Protein AF-A0A7X2SYY2-F1 (afdb_monomer)

Mean predicted aligned error: 5.53 Å

Nearest PDB structures (foldseek):
  4h4w-assembly1_A-2  TM=7.089E-01  e=8.940E-03  Acidovorax sp. KKS102
  4h4x-assembly1_A  TM=6.907E-01  e=6.910E-03  Acidovorax sp. KKS102
  4h4r-assembly1_A  TM=6.630E-01  e=8.940E-03  Acidovorax sp. KKS102
  4h4p-assembly1_A  TM=6.886E-01  e=1.936E-02  Acidovorax sp. KKS102
  4h4z-assembly1_A  TM=6.128E-01  e=1.815E-02  Acidovorax sp. KKS102

Secondary structure (DSSP, 8-state):
-PPTT-EEEEE-SSSSSS-TTTT----TT-B-SS-GGG---TTPPTTHHHHHHHTSHHHHT-GGGB-TTS-B--BHHHHHHHHHHHHHHHHHH-SSEEEEE-S-EEEEETTEEEETT--EEE-S-------PPPP---GGGGGGTT-TT--S-TTSTTTTTTS-TT--EEEE--SHHHHHHHHHHHHTT--S-EEEE-SSS-PPPPPPPSPPP----

Radius of gyration: 20.55 Å; Cα contacts (8 Å, |Δi|>4): 272; chains: 1; bounding box: 47×50×52 Å

Solvent-accessible surface area (backbone atoms only — not comparable to full-atom values): 13378 Å² total; per-residue (Å²): 134,76,53,72,85,44,74,47,74,46,68,42,61,57,96,60,59,65,20,75,79,82,20,56,51,86,56,77,63,38,46,45,89,57,46,31,51,76,43,75,63,96,90,57,66,87,27,50,51,32,55,55,41,66,74,32,72,67,41,76,75,34,71,82,23,56,42,98,85,73,48,38,32,49,38,25,39,55,57,14,52,51,52,32,48,53,52,54,50,41,48,73,72,44,60,31,49,58,45,78,42,70,34,45,76,74,46,76,56,98,55,30,39,30,31,72,89,66,49,75,46,78,47,99,72,85,84,87,85,73,73,79,76,79,70,73,67,54,78,90,51,51,90,46,74,84,42,88,88,59,72,64,47,76,80,44,88,68,51,64,71,78,63,55,45,68,45,75,42,80,38,89,40,37,47,68,71,40,52,42,53,51,40,46,40,49,74,67,61,44,73,32,56,76,47,67,46,47,96,78,79,52,69,69,77,79,75,88,82,79,83,84,77,84,80,78,131

Structure (mmCIF, N/CA/C/O backbone):
data_AF-A0A7X2SYY2-F1
#
_entry.id   AF-A0A7X2SYY2-F1
#
loop_
_atom_site.group_PDB
_atom_site.id
_atom_site.type_symbol
_atom_site.label_atom_id
_atom_site.label_alt_id
_atom_site.label_comp_id
_atom_site.label_asym_id
_atom_site.label_entity_id
_atom_site.label_seq_id
_atom_site.pdbx_PDB_ins_code
_atom_site.Cartn_x
_atom_site.Cartn_y
_atom_site.Cartn_z
_atom_site.occupancy
_atom_site.B_iso_or_equiv
_atom_site.auth_seq_id
_atom_site.auth_comp_id
_atom_site.auth_asym_id
_atom_site.auth_atom_id
_atom_site.pdbx_PDB_model_num
ATOM 1 N N . ALA A 1 1 ? -15.107 13.376 20.276 1.00 56.91 1 ALA A N 1
ATOM 2 C CA . ALA A 1 1 ? -14.584 12.166 20.946 1.00 56.91 1 ALA A CA 1
ATOM 3 C C . ALA A 1 1 ? -15.726 11.172 21.141 1.00 56.91 1 ALA A C 1
ATOM 5 O O . ALA A 1 1 ? -16.838 11.613 21.412 1.00 56.91 1 ALA A O 1
ATOM 6 N N . GLY A 1 2 ? -15.487 9.870 20.949 1.00 68.19 2 GLY A N 1
ATOM 7 C CA . GLY A 1 2 ? -16.486 8.837 21.256 1.00 68.19 2 GLY A CA 1
ATOM 8 C C . GLY A 1 2 ? -16.707 8.706 22.767 1.00 68.19 2 GLY A C 1
ATOM 9 O O . GLY A 1 2 ? -15.839 9.086 23.548 1.00 68.19 2 GLY A O 1
ATOM 10 N N . GLN A 1 3 ? -17.875 8.210 23.171 1.00 82.31 3 GLN A N 1
ATOM 11 C CA . GLN A 1 3 ? -18.253 8.065 24.580 1.00 82.31 3 GLN A CA 1
ATOM 12 C C . GLN A 1 3 ? -17.880 6.677 25.117 1.00 82.31 3 GLN A C 1
ATOM 14 O O . GLN A 1 3 ? -17.816 5.704 24.358 1.00 82.31 3 GLN A O 1
ATOM 19 N N . ALA A 1 4 ? -17.667 6.583 26.432 1.00 82.31 4 ALA A N 1
ATOM 20 C CA . ALA A 1 4 ? -17.527 5.307 27.125 1.00 82.31 4 ALA A CA 1
ATOM 21 C C . ALA A 1 4 ? -18.705 4.366 26.803 1.00 82.31 4 ALA A C 1
ATOM 23 O O . ALA A 1 4 ? -19.855 4.796 26.726 1.00 82.31 4 ALA A O 1
ATOM 24 N N . GLY A 1 5 ? -18.406 3.081 26.601 1.00 88.88 5 GLY A N 1
ATOM 25 C CA . GLY A 1 5 ? -19.391 2.060 26.220 1.00 88.88 5 GLY A CA 1
ATOM 26 C C . GLY A 1 5 ? -19.508 1.808 24.712 1.00 88.88 5 GLY A C 1
ATOM 27 O O . GLY A 1 5 ? -20.063 0.784 24.320 1.00 88.88 5 GLY A O 1
ATOM 28 N N . LEU A 1 6 ? -18.930 2.661 23.855 1.00 95.06 6 LEU A N 1
ATOM 29 C CA . LEU A 1 6 ? -18.804 2.363 22.426 1.00 95.06 6 LEU A CA 1
ATOM 30 C C . LEU A 1 6 ? -17.698 1.325 22.185 1.00 95.06 6 LEU A C 1
ATOM 32 O O . LEU A 1 6 ? -16.561 1.486 22.637 1.00 95.06 6 LEU A O 1
ATOM 36 N N . HIS A 1 7 ? -18.027 0.266 21.447 1.00 95.56 7 HIS A N 1
ATOM 37 C CA . HIS A 1 7 ? -17.091 -0.777 21.033 1.00 95.56 7 HIS A CA 1
ATOM 38 C C . HIS A 1 7 ? -16.958 -0.759 19.509 1.00 95.56 7 HIS A C 1
ATOM 40 O O . HIS A 1 7 ? -17.953 -0.873 18.797 1.00 95.56 7 HIS A O 1
ATOM 46 N N .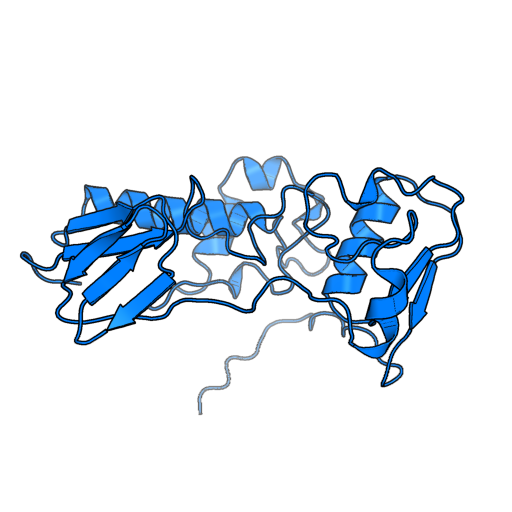 VAL A 1 8 ? -15.731 -0.658 19.003 1.00 96.56 8 VAL A N 1
ATOM 47 C CA . VAL A 1 8 ? -15.444 -0.697 17.565 1.00 96.56 8 VAL A CA 1
ATOM 48 C C . VAL A 1 8 ? -14.524 -1.876 17.281 1.00 96.56 8 VAL A C 1
ATOM 50 O O . VAL A 1 8 ? -13.451 -2.011 17.872 1.00 96.56 8 VAL A O 1
ATOM 53 N N . THR A 1 9 ? -14.949 -2.736 16.360 1.00 97.00 9 THR A N 1
ATOM 54 C CA . THR A 1 9 ? -14.141 -3.851 15.857 1.00 97.00 9 THR A CA 1
ATOM 55 C C . THR A 1 9 ? -13.817 -3.596 14.397 1.00 97.00 9 THR A C 1
ATOM 57 O O . THR A 1 9 ? -14.718 -3.536 13.564 1.00 97.00 9 THR A O 1
ATOM 60 N N . VAL A 1 10 ? -12.533 -3.451 14.086 1.00 97.44 10 VAL A N 1
ATOM 61 C CA . VAL A 1 10 ? -12.039 -3.398 12.711 1.00 97.44 10 VAL A CA 1
ATOM 62 C C . VAL A 1 10 ? -11.732 -4.824 12.273 1.00 97.44 10 VAL A C 1
ATOM 64 O O . VAL A 1 10 ? -10.901 -5.489 12.887 1.00 97.44 10 VAL A O 1
ATOM 67 N N . ILE A 1 11 ? -12.413 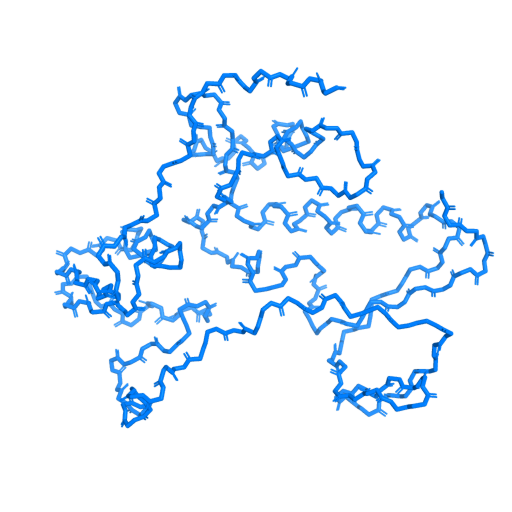-5.301 11.232 1.00 97.50 11 ILE A N 1
ATOM 68 C CA . ILE A 1 11 ? -12.192 -6.631 10.652 1.00 97.50 11 ILE A CA 1
ATOM 69 C C . ILE A 1 11 ? -11.296 -6.456 9.426 1.00 97.50 11 ILE A C 1
ATOM 71 O O . ILE A 1 11 ? -11.741 -5.941 8.403 1.00 97.50 11 ILE A O 1
ATOM 75 N N . GLU A 1 12 ? -10.029 -6.840 9.549 1.00 95.88 12 GLU A N 1
ATOM 76 C CA . GLU A 1 12 ? -9.013 -6.698 8.501 1.00 95.88 12 GLU A CA 1
ATOM 77 C C . GLU A 1 12 ? -8.020 -7.864 8.612 1.00 95.88 12 GLU A C 1
ATOM 79 O O . GLU A 1 12 ? -7.413 -8.028 9.672 1.00 95.88 12 GLU A O 1
ATOM 84 N N . PRO A 1 13 ? -7.811 -8.675 7.557 1.00 94.50 13 PRO A N 1
ATOM 85 C CA . PRO A 1 13 ? -7.005 -9.895 7.651 1.00 94.50 13 PRO A CA 1
ATOM 86 C C . PRO A 1 13 ? -5.509 -9.647 7.893 1.00 94.50 13 PRO A C 1
ATOM 88 O O . PRO A 1 13 ? -4.816 -10.509 8.446 1.00 94.50 13 PRO A O 1
ATOM 91 N N . ARG A 1 14 ? -4.977 -8.492 7.476 1.00 92.94 14 ARG A N 1
ATOM 92 C CA . ARG A 1 14 ? -3.556 -8.162 7.650 1.00 92.94 14 ARG A CA 1
ATOM 93 C C . ARG A 1 14 ? -3.197 -7.985 9.120 1.00 92.94 14 ARG A C 1
ATOM 95 O O . ARG A 1 14 ? -4.043 -7.744 9.971 1.00 92.94 14 ARG A O 1
ATOM 102 N N . ALA A 1 15 ? -1.907 -8.113 9.424 1.00 93.25 15 ALA A N 1
ATOM 103 C CA . ALA A 1 15 ? -1.397 -7.930 10.783 1.00 93.25 15 ALA A CA 1
ATOM 104 C C . ALA A 1 15 ? -1.427 -6.468 11.251 1.00 93.25 15 ALA A C 1
ATOM 106 O O . ALA A 1 15 ? -1.522 -6.224 12.447 1.00 93.25 15 ALA A O 1
ATOM 107 N N . GLN A 1 16 ? -1.340 -5.519 10.319 1.00 93.12 16 GLN A N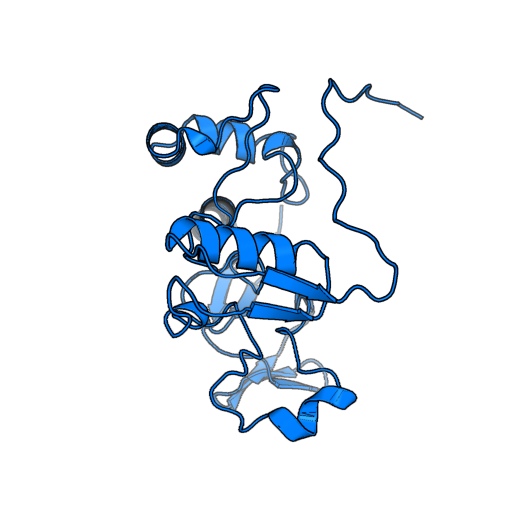 1
ATOM 108 C CA . GLN A 1 16 ? -1.383 -4.086 10.590 1.00 93.12 16 GLN A CA 1
ATOM 109 C C . GLN A 1 16 ? -2.562 -3.460 9.856 1.00 93.12 16 GLN A C 1
ATOM 111 O O . GLN A 1 16 ? -2.889 -3.858 8.732 1.00 93.12 16 GLN A O 1
ATOM 116 N N . LEU A 1 17 ? -3.182 -2.469 10.491 1.00 94.88 17 LEU A N 1
ATOM 117 C CA . LEU A 1 17 ? -4.247 -1.688 9.882 1.00 94.88 17 LEU A CA 1
ATOM 118 C C . LEU A 1 17 ? -3.678 -0.650 8.905 1.00 94.88 17 LEU A C 1
ATOM 120 O O . LEU A 1 17 ? -2.469 -0.474 8.778 1.00 94.88 17 LEU A O 1
ATOM 124 N N . ALA A 1 18 ? -4.582 0.026 8.193 1.00 93.75 18 ALA A N 1
ATOM 125 C CA . ALA A 1 18 ? -4.300 1.153 7.299 1.00 93.75 18 ALA A CA 1
ATOM 126 C C . ALA A 1 18 ? -3.454 0.863 6.044 1.00 93.75 18 ALA A C 1
ATOM 128 O O . ALA A 1 18 ? -3.181 1.772 5.265 1.00 93.75 18 ALA A O 1
ATOM 129 N N . GLN A 1 19 ? -3.086 -0.394 5.793 1.00 91.56 19 GLN A N 1
ATOM 130 C CA . GLN A 1 19 ? -2.364 -0.778 4.579 1.00 91.56 19 GLN A CA 1
ATOM 131 C C . GLN A 1 19 ? -3.277 -0.772 3.341 1.00 91.56 19 GLN A C 1
ATOM 133 O O . GLN A 1 19 ? -2.978 -0.132 2.332 1.00 91.56 19 GLN A O 1
ATOM 138 N N . GLY A 1 20 ? -4.420 -1.465 3.401 1.00 88.50 20 GLY A N 1
ATOM 139 C CA . GLY A 1 20 ? -5.311 -1.618 2.245 1.00 88.50 20 GLY A CA 1
ATOM 140 C C . GLY A 1 20 ? -4.582 -2.124 0.987 1.00 88.50 20 GLY A C 1
ATOM 141 O O . GLY A 1 20 ? -3.566 -2.814 1.075 1.00 88.50 20 GLY A O 1
ATOM 142 N N . VAL A 1 21 ? -5.104 -1.788 -0.198 1.00 85.75 21 VAL A N 1
ATOM 143 C CA . VAL A 1 21 ? -4.433 -2.080 -1.484 1.00 85.75 21 VAL A CA 1
ATOM 144 C C . VAL A 1 21 ? -3.320 -1.069 -1.773 1.00 85.75 21 VAL A C 1
ATOM 146 O O . VAL A 1 21 ? -2.257 -1.450 -2.248 1.00 85.75 21 VAL A O 1
ATOM 149 N N . ALA A 1 22 ? -3.548 0.213 -1.478 1.00 85.94 22 ALA A N 1
ATOM 150 C CA . ALA A 1 22 ? -2.648 1.290 -1.887 1.00 85.94 22 ALA A CA 1
ATOM 151 C C . ALA A 1 22 ? -1.380 1.390 -1.025 1.00 85.94 22 ALA A C 1
ATOM 153 O O . ALA A 1 22 ? -0.307 1.646 -1.562 1.00 85.94 22 ALA A O 1
ATOM 154 N N . TYR A 1 23 ? -1.484 1.176 0.289 1.00 91.56 23 TYR A N 1
ATOM 155 C CA . TYR A 1 23 ? -0.403 1.437 1.246 1.00 91.56 23 TYR A CA 1
ATOM 156 C C . TYR A 1 23 ? 0.246 0.169 1.816 1.00 91.56 23 TYR A C 1
ATOM 158 O O . TYR A 1 23 ? 1.142 0.263 2.648 1.00 91.56 23 TYR A O 1
ATOM 166 N N . GLY A 1 24 ? -0.179 -1.015 1.365 1.00 88.94 24 GLY A N 1
ATOM 167 C CA . GLY A 1 24 ? 0.392 -2.303 1.775 1.00 88.94 24 GLY A CA 1
ATOM 168 C C . GLY A 1 24 ? 1.629 -2.743 0.991 1.00 88.94 24 GLY A C 1
ATOM 169 O O . GLY A 1 24 ? 2.180 -3.801 1.281 1.00 88.94 24 GLY A O 1
ATOM 170 N N . THR A 1 25 ? 2.052 -1.973 -0.013 1.00 88.81 25 THR A N 1
ATOM 171 C CA . THR A 1 25 ? 3.275 -2.258 -0.773 1.00 88.81 25 THR A CA 1
ATOM 172 C C . THR A 1 25 ? 4.528 -2.057 0.081 1.00 88.81 25 THR A C 1
ATOM 174 O O . THR A 1 25 ? 4.599 -1.142 0.902 1.00 88.81 25 THR A O 1
ATOM 177 N N . THR A 1 26 ? 5.530 -2.906 -0.140 1.00 89.06 26 THR A N 1
ATOM 178 C CA . THR A 1 26 ? 6.859 -2.802 0.476 1.00 89.06 26 THR A CA 1
ATOM 179 C C . THR A 1 26 ? 7.920 -2.300 -0.501 1.00 89.06 26 THR A C 1
ATOM 181 O O . THR A 1 26 ? 9.094 -2.264 -0.143 1.00 89.06 26 THR A O 1
ATOM 184 N N . ASP A 1 27 ? 7.552 -1.970 -1.745 1.00 91.62 27 ASP A N 1
ATOM 185 C CA . ASP A 1 27 ? 8.508 -1.423 -2.706 1.00 91.62 27 ASP A CA 1
ATOM 186 C C . ASP A 1 27 ? 8.786 0.055 -2.378 1.00 91.62 27 ASP A C 1
ATOM 188 O O . ASP A 1 27 ? 7.857 0.868 -2.434 1.00 91.62 27 ASP A O 1
ATOM 192 N N . PRO A 1 28 ? 10.040 0.438 -2.068 1.00 92.19 28 PRO A N 1
ATOM 193 C CA . PRO A 1 28 ? 10.380 1.822 -1.740 1.00 92.19 28 PRO A CA 1
ATOM 194 C C . PRO A 1 28 ? 10.189 2.791 -2.917 1.00 92.19 28 PRO A C 1
ATOM 196 O O . PRO A 1 28 ? 10.138 4.000 -2.711 1.00 92.19 28 PRO A O 1
ATOM 199 N N . ALA A 1 29 ? 10.051 2.291 -4.150 1.00 92.75 29 ALA A N 1
ATOM 200 C CA . ALA A 1 29 ? 9.715 3.121 -5.302 1.00 92.75 29 ALA A CA 1
ATOM 201 C C . ALA A 1 29 ? 8.261 3.634 -5.264 1.00 92.75 29 ALA A C 1
ATOM 203 O O . ALA A 1 29 ? 7.929 4.604 -5.945 1.00 92.75 29 ALA A O 1
ATOM 204 N N . HIS A 1 30 ? 7.375 2.996 -4.490 1.00 94.12 30 HIS A N 1
ATOM 205 C CA . HIS A 1 30 ? 5.961 3.364 -4.431 1.00 94.12 30 HIS A CA 1
ATOM 206 C C . HIS A 1 30 ? 5.750 4.458 -3.392 1.00 94.12 30 HIS A C 1
ATOM 208 O O . HIS A 1 30 ? 5.727 4.213 -2.183 1.00 94.12 30 HIS A O 1
ATOM 214 N N . ARG A 1 31 ? 5.546 5.679 -3.880 1.00 95.38 31 ARG A N 1
ATOM 215 C CA . ARG A 1 31 ? 5.311 6.871 -3.060 1.00 95.38 31 ARG A CA 1
ATOM 216 C C . ARG A 1 31 ? 3.845 7.282 -3.078 1.00 95.38 31 ARG A C 1
ATOM 218 O O . ARG A 1 31 ? 3.071 6.886 -3.961 1.00 95.38 31 ARG A O 1
ATOM 225 N N . ILE A 1 32 ? 3.431 8.041 -2.068 1.00 95.50 32 ILE A N 1
ATOM 226 C CA . ILE A 1 32 ? 2.137 8.725 -2.139 1.00 95.50 32 ILE A CA 1
ATOM 227 C C . ILE A 1 32 ? 2.152 9.705 -3.318 1.00 95.50 32 ILE A C 1
ATOM 229 O O . ILE A 1 32 ? 3.181 10.283 -3.657 1.00 95.50 32 ILE A O 1
ATOM 233 N N . ASN A 1 33 ? 1.011 9.855 -3.979 1.00 93.25 33 ASN A N 1
ATOM 234 C CA . ASN A 1 33 ? 0.886 10.669 -5.187 1.00 93.25 33 ASN A CA 1
ATOM 235 C C . ASN A 1 33 ? 0.387 12.090 -4.904 1.00 93.25 33 ASN A C 1
ATOM 237 O O . ASN A 1 33 ? 0.220 12.858 -5.842 1.00 93.25 33 ASN A O 1
ATOM 241 N N . VAL A 1 34 ? 0.141 12.435 -3.644 1.00 92.81 34 VAL A N 1
ATOM 242 C CA . VAL A 1 34 ? -0.170 13.792 -3.188 1.00 92.81 34 VAL A CA 1
ATOM 243 C C . VAL A 1 34 ? 0.851 14.189 -2.120 1.00 92.81 34 VAL A C 1
ATOM 245 O O . VAL A 1 34 ? 1.377 13.293 -1.458 1.00 92.81 34 VAL A O 1
ATOM 248 N N . PRO A 1 35 ? 1.160 15.484 -1.945 1.00 95.44 35 PRO A N 1
ATOM 249 C CA . PRO A 1 35 ? 2.056 15.930 -0.882 1.00 95.44 35 PRO A CA 1
ATOM 250 C C . PRO A 1 35 ? 1.616 15.419 0.493 1.00 95.44 35 PRO A C 1
ATOM 252 O O . PRO A 1 35 ? 0.422 15.414 0.796 1.00 95.44 35 PRO A O 1
ATOM 255 N N . ALA A 1 36 ? 2.574 15.056 1.349 1.00 96.62 36 ALA A N 1
ATOM 256 C CA . ALA A 1 36 ? 2.312 14.611 2.718 1.00 96.62 36 ALA A CA 1
ATOM 257 C C . ALA A 1 36 ? 1.482 15.629 3.514 1.00 96.62 36 ALA A C 1
ATOM 259 O O . ALA A 1 36 ? 0.626 15.233 4.298 1.00 96.62 36 ALA A O 1
ATOM 260 N N . ALA A 1 37 ? 1.660 16.927 3.245 1.00 95.19 37 ALA A N 1
ATOM 261 C CA . ALA A 1 37 ? 0.901 17.995 3.897 1.00 95.19 37 ALA A CA 1
ATOM 262 C C . ALA A 1 37 ? -0.613 17.908 3.629 1.00 95.19 37 ALA A C 1
ATOM 264 O O . ALA A 1 37 ? -1.411 18.394 4.421 1.00 95.19 37 ALA A O 1
ATOM 265 N N . ARG A 1 38 ? -1.008 17.245 2.534 1.00 93.44 38 ARG A N 1
ATOM 266 C CA . ARG A 1 38 ? -2.404 17.047 2.119 1.00 93.44 38 ARG A CA 1
ATOM 267 C C . ARG A 1 38 ? -2.972 15.685 2.525 1.00 93.44 38 ARG A C 1
ATOM 269 O O . ARG A 1 38 ? -4.128 15.390 2.225 1.00 93.44 38 ARG A O 1
ATOM 276 N N . MET A 1 39 ? -2.170 14.835 3.162 1.00 94.06 39 MET A N 1
ATOM 277 C CA . MET A 1 39 ? -2.620 13.557 3.706 1.00 94.06 39 MET A CA 1
ATOM 278 C C . MET A 1 39 ? -3.091 13.770 5.144 1.00 94.06 39 MET A C 1
ATOM 280 O O . MET A 1 39 ? -2.311 14.198 5.989 1.00 94.06 39 MET A O 1
ATOM 284 N N . GLN A 1 40 ? -4.348 13.442 5.436 1.00 90.56 40 GLN A N 1
ATOM 285 C CA . GLN A 1 40 ? -4.940 13.675 6.757 1.00 90.56 40 GLN A CA 1
ATOM 286 C C . GLN A 1 40 ? -5.989 12.617 7.106 1.00 90.56 40 GLN A C 1
ATOM 288 O O . GLN A 1 40 ? -6.635 12.060 6.209 1.00 90.56 40 GLN A O 1
ATOM 293 N N . LEU A 1 41 ? -6.194 12.364 8.402 1.00 89.44 41 LEU A N 1
ATOM 294 C CA . LEU A 1 41 ? -7.414 11.717 8.885 1.00 89.44 41 LEU A CA 1
ATOM 295 C C . LEU A 1 41 ? -8.472 12.785 9.178 1.00 89.44 41 LEU A C 1
ATOM 297 O O . LEU A 1 41 ? -8.185 13.969 9.349 1.00 89.44 41 LEU A O 1
ATOM 301 N N . ALA A 1 42 ? -9.736 12.373 9.189 1.00 86.25 42 ALA A N 1
ATOM 302 C CA . ALA A 1 42 ? -10.831 13.298 9.439 1.00 86.25 42 ALA A CA 1
ATOM 303 C C . ALA A 1 42 ? -10.745 13.880 10.860 1.00 86.25 42 ALA A C 1
ATOM 305 O O . ALA A 1 42 ? -10.786 13.135 11.838 1.00 86.25 42 ALA A O 1
ATOM 306 N N . GLY A 1 43 ? -10.701 15.211 10.950 1.00 84.12 43 GLY A N 1
ATOM 307 C CA . GLY A 1 43 ? -10.624 15.944 12.216 1.00 84.12 43 GLY A CA 1
ATOM 308 C C . GLY A 1 43 ? -9.204 16.221 12.713 1.00 84.12 43 GLY A C 1
ATOM 309 O O . GLY A 1 43 ? -9.071 16.822 13.777 1.00 84.12 43 GLY A O 1
ATOM 310 N N . ASP A 1 44 ? -8.178 15.816 11.965 1.00 86.00 44 ASP A N 1
ATOM 311 C CA . ASP A 1 44 ? -6.792 16.157 12.274 1.00 86.00 44 ASP A CA 1
ATOM 312 C C . ASP A 1 44 ? -6.458 17.613 11.923 1.00 86.00 44 ASP A C 1
ATOM 314 O O . ASP A 1 44 ? -7.106 18.247 11.087 1.00 86.00 44 ASP A O 1
ATOM 318 N N . GLU A 1 45 ? -5.401 18.122 12.557 1.00 89.94 45 GLU A N 1
ATOM 319 C CA . GLU A 1 45 ? -4.725 19.349 12.139 1.00 89.94 45 GLU A CA 1
ATOM 320 C C . GLU A 1 45 ? -4.144 19.175 10.726 1.00 89.94 45 GLU A C 1
ATOM 322 O O . GLU A 1 45 ? -3.535 18.148 10.411 1.00 89.94 45 GLU A O 1
ATOM 327 N N . GLU A 1 46 ? -4.308 20.191 9.879 1.00 92.00 46 GLU A N 1
ATOM 328 C CA . GLU A 1 46 ? -3.742 20.189 8.532 1.00 92.00 46 GLU A CA 1
ATOM 329 C C . GLU A 1 46 ? -2.216 20.004 8.580 1.00 92.00 46 GLU A C 1
ATOM 331 O O . GLU A 1 46 ? -1.515 20.609 9.391 1.00 92.00 46 GLU A O 1
ATOM 336 N N . GLY A 1 47 ? -1.686 19.128 7.723 1.00 94.06 47 GLY A N 1
ATOM 337 C CA . GLY A 1 47 ? -0.249 18.869 7.642 1.00 94.06 47 GLY A CA 1
ATOM 338 C C . GLY A 1 47 ? 0.353 18.050 8.789 1.00 94.06 47 GLY A C 1
ATOM 339 O O . GLY A 1 47 ? 1.573 17.869 8.804 1.00 94.06 47 GLY A O 1
ATOM 340 N N . ILE A 1 48 ? -0.448 17.499 9.713 1.00 96.62 48 ILE A N 1
ATOM 341 C CA . ILE A 1 48 ? 0.071 16.695 10.834 1.00 96.62 48 ILE A CA 1
ATOM 342 C C . ILE A 1 48 ? 0.969 15.540 10.373 1.00 96.62 48 ILE A C 1
ATOM 344 O O . ILE A 1 48 ? 2.040 15.330 10.937 1.00 96.62 48 ILE A O 1
ATOM 348 N N . PHE A 1 49 ? 0.585 14.836 9.305 1.00 97.50 49 PHE A N 1
ATOM 349 C CA . PHE A 1 49 ? 1.378 13.729 8.780 1.00 97.50 49 PHE A CA 1
ATOM 350 C C . PHE A 1 49 ? 2.724 14.202 8.219 1.00 97.50 49 PHE A C 1
ATOM 352 O O . PHE A 1 49 ? 3.739 13.557 8.469 1.00 97.50 49 PHE A O 1
ATOM 359 N N . ASP A 1 50 ? 2.758 15.326 7.496 1.00 97.62 50 ASP A N 1
ATOM 360 C CA . ASP A 1 50 ? 4.009 15.905 6.983 1.00 97.62 50 ASP A CA 1
ATOM 361 C C . ASP A 1 50 ? 4.955 16.277 8.123 1.00 97.62 50 ASP A C 1
ATOM 363 O O . ASP A 1 50 ? 6.121 15.879 8.119 1.00 97.62 50 ASP A O 1
ATOM 367 N N . ARG A 1 51 ? 4.435 16.981 9.134 1.00 97.44 51 ARG A N 1
ATOM 368 C CA . ARG A 1 51 ? 5.194 17.367 10.326 1.00 97.44 51 ARG A CA 1
ATOM 369 C C . ARG A 1 51 ? 5.775 16.144 11.034 1.00 97.44 51 ARG A C 1
ATOM 371 O O . ARG A 1 51 ? 6.977 16.102 11.296 1.00 97.44 51 ARG A O 1
ATOM 378 N N . ASP A 1 52 ? 4.934 15.155 11.323 1.00 97.31 52 ASP A N 1
ATOM 379 C CA . ASP A 1 52 ? 5.337 13.949 12.044 1.00 97.31 52 ASP A CA 1
ATOM 380 C C . ASP A 1 52 ? 6.341 13.124 11.227 1.00 97.31 52 ASP A C 1
ATOM 382 O O . ASP A 1 52 ? 7.330 12.626 11.769 1.00 97.31 52 ASP A O 1
ATOM 386 N N . TYR A 1 53 ? 6.138 13.012 9.910 1.00 98.00 53 TYR A N 1
ATOM 387 C CA . TYR A 1 53 ? 7.061 12.297 9.036 1.00 98.00 53 TYR A CA 1
ATOM 388 C C . TYR A 1 53 ? 8.422 12.991 8.961 1.00 98.00 53 TYR A C 1
ATOM 390 O O . TYR A 1 53 ? 9.438 12.320 9.134 1.00 98.00 53 TYR A O 1
ATOM 398 N N . ARG A 1 54 ? 8.473 14.319 8.797 1.00 97.81 54 ARG A N 1
ATOM 399 C CA . ARG A 1 54 ? 9.732 15.091 8.795 1.00 97.81 54 ARG A CA 1
ATOM 400 C C . ARG A 1 54 ? 10.521 14.948 10.098 1.00 97.81 54 ARG A C 1
ATOM 402 O O . ARG A 1 54 ? 11.750 14.958 10.073 1.00 97.81 54 ARG A O 1
ATOM 409 N N . ALA A 1 55 ? 9.827 14.799 11.225 1.00 97.56 55 ALA A N 1
ATOM 410 C CA . ALA A 1 55 ? 10.440 14.553 12.529 1.00 97.56 55 ALA A CA 1
ATOM 411 C C . ALA A 1 55 ? 10.895 13.091 12.728 1.00 97.56 55 ALA A C 1
ATOM 413 O O . ALA A 1 55 ? 11.591 12.786 13.698 1.00 97.56 55 ALA A O 1
ATOM 414 N N . SER A 1 56 ? 10.510 12.176 11.836 1.00 97.00 56 SER A N 1
ATOM 415 C CA . SER A 1 56 ? 10.800 10.750 11.969 1.00 97.00 56 SER A CA 1
A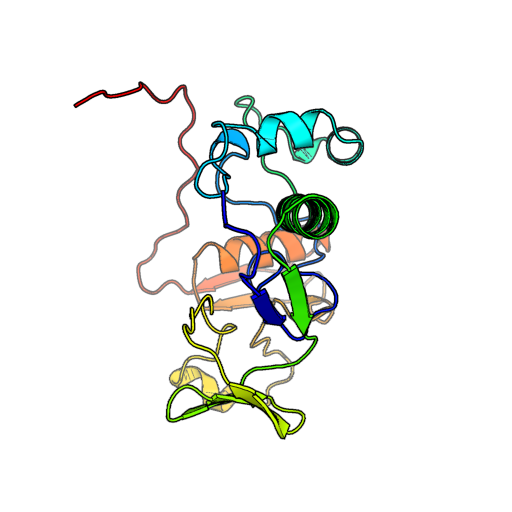TOM 416 C C . SER A 1 56 ? 12.197 10.372 11.443 1.00 97.00 56 SER A C 1
ATOM 418 O O . SER A 1 56 ? 12.698 10.975 10.489 1.00 97.00 56 SER A O 1
ATOM 420 N N . PRO A 1 57 ? 12.813 9.295 11.972 1.00 97.12 57 PRO A N 1
ATOM 421 C CA . PRO A 1 57 ? 14.021 8.714 11.382 1.00 97.12 57 PRO A CA 1
ATOM 422 C C . PRO A 1 57 ? 13.833 8.263 9.927 1.00 97.12 57 PRO A C 1
ATOM 424 O O . PRO A 1 57 ? 14.794 8.245 9.163 1.00 97.12 57 PRO A O 1
ATOM 427 N N . ALA A 1 58 ? 12.603 7.911 9.534 1.00 96.38 58 ALA A N 1
ATOM 428 C CA . ALA A 1 58 ? 12.299 7.458 8.182 1.00 96.38 58 ALA A CA 1
ATOM 429 C C . ALA A 1 58 ? 12.491 8.566 7.139 1.00 96.38 58 ALA A C 1
ATOM 431 O O . ALA A 1 58 ? 12.932 8.273 6.035 1.00 96.38 58 ALA A O 1
ATOM 432 N N . PHE A 1 59 ? 12.228 9.829 7.489 1.00 97.69 59 PHE A N 1
ATOM 433 C CA . PHE A 1 59 ? 12.529 10.957 6.605 1.00 97.69 59 PHE A CA 1
ATOM 434 C C . PHE A 1 59 ? 14.038 11.156 6.432 1.00 97.69 59 PHE A C 1
ATOM 436 O O . PHE A 1 59 ? 14.511 11.339 5.317 1.00 97.69 59 PHE A O 1
ATOM 443 N N . GLN A 1 60 ? 14.813 11.035 7.514 1.00 95.88 60 GLN A N 1
ATOM 444 C CA . GLN A 1 60 ? 16.277 11.147 7.446 1.00 95.88 60 GLN A CA 1
ATOM 445 C C . GLN A 1 60 ? 16.914 10.028 6.609 1.00 95.88 60 GLN A C 1
ATOM 447 O O . GLN A 1 60 ? 17.957 10.228 5.991 1.00 95.88 60 GLN A O 1
ATOM 452 N N . ALA A 1 61 ? 16.284 8.852 6.583 1.00 96.69 61 ALA A N 1
ATOM 453 C CA . ALA A 1 61 ? 16.718 7.707 5.791 1.00 96.69 61 ALA A CA 1
ATOM 454 C C . ALA A 1 61 ? 16.219 7.727 4.330 1.00 96.69 61 ALA A C 1
ATOM 456 O O . ALA A 1 61 ? 16.643 6.877 3.548 1.00 96.69 61 ALA A O 1
ATOM 457 N N . ASP A 1 62 ? 15.335 8.660 3.957 1.00 96.44 62 ASP A N 1
ATOM 458 C CA . ASP A 1 62 ? 14.698 8.726 2.636 1.00 96.44 62 ASP A CA 1
ATOM 459 C C . ASP A 1 62 ? 14.891 10.110 1.983 1.00 96.44 62 ASP A C 1
ATOM 461 O O . ASP A 1 62 ? 13.955 10.915 1.931 1.00 96.44 62 ASP A O 1
ATOM 465 N N . PRO A 1 63 ? 16.095 10.415 1.460 1.00 93.69 63 PRO A N 1
ATOM 466 C CA . PRO A 1 63 ? 16.372 11.707 0.826 1.00 93.69 63 PRO A CA 1
ATOM 467 C C . PRO A 1 63 ? 15.486 11.974 -0.401 1.00 93.69 63 PRO A C 1
ATOM 469 O O . PRO A 1 63 ? 15.188 13.126 -0.708 1.00 93.69 63 PRO A O 1
ATOM 472 N N . ASP A 1 64 ? 15.018 10.916 -1.065 1.00 94.06 64 ASP A N 1
ATOM 473 C CA . ASP A 1 64 ? 14.145 10.984 -2.239 1.00 94.06 64 ASP A CA 1
ATOM 474 C C . ASP A 1 64 ? 12.692 11.352 -1.882 1.00 94.06 64 ASP A C 1
ATOM 476 O O . ASP A 1 64 ? 11.879 11.606 -2.776 1.00 94.06 64 ASP A O 1
ATOM 480 N N . ALA A 1 65 ? 12.333 11.382 -0.591 1.00 96.44 65 ALA A N 1
ATOM 481 C CA . ALA A 1 65 ? 11.023 11.856 -0.159 1.00 96.44 65 ALA A CA 1
ATOM 482 C C . ALA A 1 65 ? 10.863 13.365 -0.357 1.00 96.44 65 ALA A C 1
ATOM 484 O O . ALA A 1 65 ? 9.745 13.813 -0.599 1.00 96.44 65 ALA A O 1
ATOM 485 N N . LEU A 1 66 ? 11.941 14.150 -0.251 1.00 96.25 66 LEU A N 1
ATOM 486 C CA . LEU A 1 66 ? 11.896 15.596 -0.451 1.00 96.25 66 LEU A CA 1
ATOM 487 C C . LEU A 1 66 ? 12.027 15.923 -1.939 1.00 96.25 66 LEU A C 1
ATOM 489 O O . LEU A 1 66 ? 13.072 15.716 -2.554 1.00 96.25 66 LEU A O 1
ATOM 493 N N . TRP A 1 67 ? 10.969 16.477 -2.519 1.00 93.25 67 TRP A N 1
ATOM 494 C CA . TRP A 1 67 ? 10.982 16.891 -3.912 1.00 93.25 67 TRP A CA 1
ATOM 495 C C . TRP A 1 67 ? 11.557 18.299 -4.086 1.00 93.25 67 TRP A C 1
ATOM 497 O O . TRP A 1 67 ? 11.687 19.080 -3.144 1.00 93.25 67 TRP A O 1
ATOM 507 N N . ARG A 1 68 ? 11.919 18.635 -5.328 1.00 91.38 68 ARG A N 1
ATOM 508 C CA . ARG A 1 68 ? 12.618 19.887 -5.682 1.00 91.38 68 ARG A CA 1
ATOM 509 C C . ARG A 1 68 ? 11.804 21.153 -5.393 1.00 91.38 68 ARG A C 1
ATOM 511 O O . ARG A 1 68 ? 12.374 22.235 -5.343 1.00 91.38 68 ARG A O 1
ATOM 518 N N . ASP A 1 69 ? 10.492 21.015 -5.241 1.00 89.44 69 ASP A N 1
ATOM 519 C CA . ASP A 1 69 ? 9.554 22.084 -4.889 1.00 89.44 69 ASP A CA 1
ATOM 520 C C . ASP A 1 69 ? 9.341 22.222 -3.367 1.00 89.44 69 ASP A C 1
ATOM 522 O O . ASP A 1 69 ? 8.541 23.046 -2.936 1.00 89.44 69 ASP A O 1
ATOM 526 N N . GLY A 1 70 ? 10.042 21.426 -2.549 1.00 92.00 70 GLY A N 1
ATOM 527 C CA . GLY A 1 70 ? 9.929 21.418 -1.088 1.00 92.00 70 GLY A CA 1
ATOM 528 C C . GLY A 1 70 ? 8.811 20.527 -0.534 1.00 92.00 70 GLY A C 1
ATOM 529 O O . GLY A 1 70 ? 8.764 20.301 0.683 1.00 92.00 70 GLY A O 1
ATOM 530 N N . ASN A 1 71 ? 7.947 19.982 -1.398 1.00 95.38 71 ASN A N 1
ATOM 531 C CA . ASN A 1 71 ? 6.919 19.025 -1.003 1.00 95.38 71 ASN A CA 1
ATOM 532 C C . ASN A 1 71 ? 7.537 17.669 -0.655 1.00 95.38 71 ASN A C 1
ATOM 534 O O . ASN A 1 71 ? 8.571 17.278 -1.199 1.00 95.38 71 ASN A O 1
ATOM 538 N N . VAL A 1 72 ? 6.874 16.930 0.236 1.00 97.00 72 VAL A N 1
ATOM 539 C CA . VAL A 1 72 ? 7.330 15.607 0.675 1.00 97.00 72 VAL A CA 1
ATOM 540 C C . VAL A 1 72 ? 6.392 14.524 0.165 1.00 97.00 72 VAL A C 1
ATOM 542 O O . VAL A 1 72 ? 5.174 14.619 0.318 1.00 97.00 72 VAL A O 1
ATOM 545 N N . TYR A 1 73 ? 6.971 13.475 -0.413 1.00 96.94 73 TYR A N 1
ATOM 546 C CA . TYR A 1 73 ? 6.280 12.313 -0.963 1.00 96.94 73 TYR A CA 1
ATOM 547 C C . TYR A 1 73 ? 6.866 11.031 -0.352 1.00 96.94 73 TYR A C 1
ATOM 549 O O . TYR A 1 73 ? 7.691 10.362 -0.979 1.00 96.94 73 TYR A O 1
ATOM 557 N N . PRO A 1 74 ? 6.476 10.671 0.884 1.00 97.12 74 PRO A N 1
ATOM 558 C CA . PRO A 1 74 ? 6.963 9.472 1.553 1.00 97.12 74 PRO A CA 1
ATOM 559 C C . PRO A 1 74 ? 6.614 8.203 0.775 1.00 97.12 74 PRO A C 1
ATOM 561 O O . PRO A 1 74 ? 5.626 8.151 0.028 1.00 97.12 74 PRO A O 1
ATOM 564 N N . GLN A 1 75 ? 7.379 7.138 1.015 1.00 96.56 75 GLN A N 1
ATOM 565 C CA . GLN A 1 75 ? 6.973 5.785 0.632 1.00 96.56 75 GLN A CA 1
ATOM 566 C C . GLN A 1 75 ? 5.584 5.484 1.208 1.00 96.56 75 GLN A C 1
ATOM 568 O O . GLN A 1 75 ? 5.293 5.819 2.359 1.00 96.56 75 GLN A O 1
ATOM 573 N N . ARG A 1 76 ? 4.709 4.825 0.439 1.00 95.31 76 ARG A N 1
ATOM 574 C CA . ARG A 1 76 ? 3.308 4.595 0.845 1.00 95.31 76 ARG A CA 1
ATOM 575 C C . ARG A 1 76 ? 3.180 3.873 2.186 1.00 95.31 76 ARG A C 1
ATOM 577 O O . ARG A 1 76 ? 2.267 4.169 2.956 1.00 95.31 76 ARG A O 1
ATOM 584 N N . GLY A 1 77 ? 4.121 2.976 2.482 1.00 95.12 77 GLY A N 1
ATOM 585 C CA . GLY A 1 77 ? 4.185 2.271 3.758 1.00 95.12 77 GLY A CA 1
ATOM 586 C C . GLY A 1 77 ? 4.297 3.208 4.967 1.00 95.12 77 GLY A C 1
ATOM 587 O O . GLY A 1 77 ? 3.733 2.899 6.013 1.00 95.12 77 GLY A O 1
ATOM 588 N N . GLU A 1 78 ? 4.954 4.369 4.839 1.00 97.06 78 GLU A N 1
ATOM 589 C CA . GLU A 1 78 ? 5.069 5.354 5.930 1.00 97.06 78 GLU A CA 1
ATOM 590 C C . GLU A 1 78 ? 3.720 5.945 6.325 1.00 97.06 78 GLU A C 1
ATOM 592 O O . GLU A 1 78 ? 3.425 6.060 7.513 1.00 97.06 78 GLU A O 1
ATOM 597 N N . PHE A 1 79 ? 2.851 6.220 5.349 1.00 96.69 79 PHE A N 1
ATOM 598 C CA . PHE A 1 79 ? 1.505 6.688 5.656 1.00 96.69 79 PHE A CA 1
ATOM 599 C C . PHE A 1 79 ? 0.700 5.622 6.413 1.00 96.69 79 PHE A C 1
ATOM 601 O O . PHE A 1 79 ? 0.109 5.919 7.449 1.00 96.69 79 PHE A O 1
ATOM 608 N N . SER A 1 80 ? 0.740 4.356 5.974 1.00 95.56 80 SER A N 1
ATOM 609 C CA . SER A 1 80 ? 0.052 3.271 6.698 1.00 95.56 80 SER A CA 1
ATOM 610 C C . SER A 1 80 ? 0.580 3.077 8.122 1.00 95.56 80 SER A C 1
ATOM 612 O O . SER A 1 80 ? -0.210 2.885 9.047 1.00 95.56 80 SER A O 1
ATOM 614 N N . ARG A 1 81 ? 1.903 3.180 8.322 1.00 96.19 81 ARG A N 1
ATOM 615 C CA . ARG A 1 81 ? 2.535 3.102 9.644 1.00 96.19 81 ARG A CA 1
ATOM 616 C C . ARG A 1 81 ? 2.046 4.220 10.551 1.00 96.19 81 ARG A C 1
ATOM 618 O O . ARG A 1 81 ? 1.686 3.945 11.694 1.00 96.19 81 ARG A O 1
ATOM 625 N N . TRP A 1 82 ? 2.002 5.445 10.036 1.00 96.94 82 TRP A N 1
ATOM 626 C CA . TRP A 1 82 ? 1.530 6.599 10.788 1.00 96.94 82 TRP A CA 1
ATOM 627 C C . TRP A 1 82 ? 0.053 6.448 11.182 1.00 96.94 82 TRP A C 1
ATOM 629 O O . TRP A 1 82 ? -0.262 6.538 12.366 1.00 96.94 82 TRP A O 1
ATOM 639 N N . VAL A 1 83 ? -0.843 6.085 10.254 1.00 96.50 83 VAL A N 1
ATOM 640 C CA . VAL A 1 83 ? -2.267 5.853 10.580 1.00 96.50 83 VAL A CA 1
ATOM 641 C C . VAL A 1 83 ? -2.439 4.707 11.586 1.00 96.50 83 VAL A C 1
ATOM 643 O O . VAL A 1 83 ? -3.241 4.804 12.515 1.00 96.50 83 VAL A O 1
ATOM 646 N N . ASN A 1 84 ? -1.674 3.620 11.446 1.00 96.50 84 ASN A N 1
ATOM 647 C CA . ASN A 1 84 ? -1.702 2.519 12.407 1.00 96.50 84 ASN A CA 1
ATOM 648 C C . ASN A 1 84 ? -1.221 2.965 13.801 1.00 96.50 84 ASN A C 1
ATOM 650 O O . ASN A 1 84 ? -1.791 2.534 14.801 1.00 96.50 84 ASN A O 1
ATOM 654 N N . ALA A 1 85 ? -0.225 3.853 13.885 1.00 95.81 85 ALA A N 1
ATOM 655 C CA . ALA A 1 85 ? 0.211 4.438 15.152 1.00 95.81 85 ALA A CA 1
ATOM 656 C C . ALA A 1 85 ? -0.902 5.272 15.809 1.00 95.81 85 ALA A C 1
ATOM 658 O O . ALA A 1 85 ? -1.126 5.125 17.011 1.00 95.81 85 ALA A O 1
ATOM 659 N N . GLN A 1 86 ? -1.667 6.047 15.028 1.00 94.69 86 GLN A N 1
ATOM 660 C CA . GLN A 1 86 ? -2.843 6.765 15.539 1.00 94.69 86 GLN A CA 1
ATOM 661 C C . GLN A 1 86 ? -3.901 5.796 16.088 1.00 94.69 86 GLN A C 1
ATOM 663 O O . GLN A 1 86 ? -4.425 5.996 17.183 1.00 94.69 86 GLN A O 1
ATOM 668 N N . PHE A 1 87 ? -4.181 4.694 15.383 1.00 95.06 87 PHE A N 1
ATOM 669 C CA . PHE A 1 87 ? -5.107 3.669 15.877 1.00 95.06 87 PHE A CA 1
ATOM 670 C C . PHE A 1 87 ? -4.645 3.060 17.208 1.00 95.06 87 PHE A C 1
ATOM 672 O O . PHE A 1 87 ? -5.438 2.961 18.144 1.00 95.06 87 PHE A O 1
ATOM 679 N N . VAL A 1 88 ? -3.368 2.676 17.311 1.00 95.62 88 VAL A N 1
ATOM 680 C CA . VAL A 1 88 ? -2.793 2.097 18.537 1.00 95.62 88 VAL A CA 1
ATOM 681 C C . VAL A 1 88 ? -2.842 3.097 19.690 1.00 95.62 88 VAL A C 1
ATOM 683 O O . VAL A 1 88 ? -3.238 2.731 20.796 1.00 95.62 88 VAL A O 1
ATOM 686 N N . HIS A 1 89 ? -2.522 4.367 19.431 1.00 94.88 89 HIS A N 1
ATOM 687 C CA . HIS A 1 89 ? -2.643 5.428 20.426 1.00 94.88 89 HIS A CA 1
ATOM 688 C C . HIS A 1 89 ? -4.080 5.530 20.952 1.00 94.88 89 HIS A C 1
ATOM 690 O O . HIS A 1 89 ? -4.304 5.501 22.164 1.00 94.88 89 HIS A O 1
ATOM 696 N N . GLN A 1 90 ? -5.071 5.571 20.057 1.00 93.31 90 GLN A N 1
ATOM 697 C CA . GLN A 1 90 ? -6.478 5.648 20.453 1.00 93.31 90 GLN A CA 1
ATOM 698 C C . GLN A 1 90 ? -6.959 4.379 21.157 1.00 93.31 90 GLN A C 1
ATOM 700 O O . GLN A 1 90 ? -7.774 4.470 22.068 1.00 93.31 90 GLN A O 1
ATOM 705 N N . GLN A 1 91 ? -6.442 3.205 20.799 1.00 94.69 91 GLN A N 1
ATOM 706 C CA . GLN A 1 91 ? -6.765 1.958 21.492 1.00 94.69 91 GLN A CA 1
ATOM 707 C C . GLN A 1 91 ? -6.318 1.980 22.962 1.00 94.69 91 GLN A C 1
ATOM 709 O O . GLN A 1 91 ? -6.963 1.353 23.800 1.00 94.69 91 GLN A O 1
ATOM 714 N N . GLN A 1 92 ? -5.236 2.695 23.273 1.00 95.00 92 GLN A N 1
ATOM 715 C CA . GLN A 1 92 ? -4.676 2.793 24.623 1.00 95.00 92 GLN A CA 1
ATOM 716 C C . GLN A 1 92 ? -5.285 3.931 25.454 1.00 95.00 92 GLN A C 1
ATOM 718 O O . GLN A 1 92 ? -5.389 3.798 26.671 1.00 95.00 92 GLN A O 1
ATOM 723 N N . HIS A 1 93 ? -5.683 5.036 24.815 1.00 94.31 93 HIS A N 1
ATOM 724 C CA . HIS A 1 93 ? -6.037 6.279 25.517 1.00 94.31 93 HIS A CA 1
ATOM 725 C C . HIS A 1 93 ? -7.505 6.701 25.360 1.00 94.31 93 HIS A C 1
ATOM 727 O O . HIS A 1 93 ? -7.966 7.594 26.071 1.00 94.31 93 HIS A O 1
ATOM 733 N N . SER A 1 94 ? -8.259 6.096 24.438 1.00 92.19 94 SER A N 1
ATOM 734 C CA . SER A 1 94 ? -9.671 6.432 24.233 1.00 92.19 94 SER A CA 1
ATOM 735 C C . SER A 1 94 ? -10.582 5.708 25.222 1.00 92.19 94 SER A C 1
ATOM 737 O O . SER A 1 94 ? -10.330 4.578 25.627 1.00 92.19 94 SER A O 1
ATOM 739 N N . GLN A 1 95 ? -11.715 6.334 25.547 1.00 93.25 95 GLN A N 1
ATOM 740 C CA . GLN A 1 95 ? -12.810 5.680 26.276 1.00 93.25 95 GLN A CA 1
ATOM 741 C C . GLN A 1 95 ? -13.565 4.655 25.408 1.00 93.25 95 GLN A C 1
ATOM 743 O O . GLN A 1 95 ? -14.334 3.844 25.926 1.00 93.25 95 GLN A O 1
ATOM 748 N N . VAL A 1 96 ? -13.367 4.702 24.086 1.00 94.38 96 VAL A N 1
ATOM 749 C CA . VAL A 1 96 ? -13.912 3.737 23.127 1.00 94.38 96 VAL A CA 1
ATOM 750 C C . VAL A 1 96 ? -13.047 2.482 23.130 1.00 94.38 96 VAL A C 1
ATOM 752 O O . VAL A 1 96 ? -11.835 2.557 22.936 1.00 94.38 96 VAL A O 1
ATOM 755 N N . LYS A 1 97 ? -13.667 1.306 23.249 1.00 95.44 97 LYS A N 1
ATOM 756 C CA . LYS A 1 97 ? -12.950 0.036 23.112 1.00 95.44 97 LYS A CA 1
ATOM 757 C C . LYS A 1 97 ? -12.695 -0.258 21.634 1.00 95.44 97 LYS A C 1
ATOM 759 O O . LYS A 1 97 ? -13.608 -0.676 20.922 1.00 95.44 97 LYS A O 1
ATOM 764 N N . LEU A 1 98 ? -11.457 -0.065 21.183 1.00 96.25 98 LEU A N 1
ATOM 765 C CA . LEU A 1 98 ? -11.021 -0.397 19.824 1.00 96.25 98 LEU A CA 1
ATOM 766 C C . LEU A 1 98 ? -10.396 -1.793 19.775 1.00 96.25 98 LEU A C 1
ATOM 768 O O . LEU A 1 98 ? -9.525 -2.129 20.577 1.00 96.25 98 LEU A O 1
ATOM 772 N N . SER A 1 99 ? -10.795 -2.603 18.801 1.00 95.94 99 SER A N 1
ATOM 773 C CA . SER A 1 99 ? -10.223 -3.931 18.570 1.00 95.94 99 SER A CA 1
ATOM 774 C C . SER A 1 99 ? -9.975 -4.185 17.089 1.00 95.94 99 SER A C 1
ATOM 776 O O . SER A 1 99 ? -10.679 -3.661 16.226 1.00 95.94 99 SER A O 1
ATOM 778 N N . HIS A 1 100 ? -8.958 -4.993 16.804 1.00 97.25 100 HIS A N 1
ATOM 779 C CA . HIS A 1 100 ? -8.630 -5.466 15.465 1.00 97.25 100 HIS A CA 1
ATOM 780 C C . HIS A 1 100 ? -8.839 -6.975 15.423 1.00 97.25 100 HIS A C 1
ATOM 782 O O . HIS A 1 100 ? -8.143 -7.729 16.103 1.00 97.25 100 HIS A O 1
ATOM 788 N N . LEU A 1 101 ? -9.818 -7.407 14.634 1.00 97.50 101 LEU A N 1
ATOM 789 C CA . LEU A 1 101 ? -10.042 -8.806 14.326 1.00 97.50 101 LEU A CA 1
ATOM 790 C C . LEU A 1 101 ? -9.332 -9.152 13.017 1.00 97.50 101 LEU A C 1
ATOM 792 O O . LEU A 1 101 ? -9.711 -8.672 11.947 1.00 97.50 101 LEU A O 1
ATOM 796 N N . ARG A 1 102 ? -8.316 -10.011 13.115 1.00 97.56 102 ARG A N 1
ATOM 797 C CA . ARG A 1 102 ? -7.531 -10.496 11.975 1.00 97.56 102 ARG A CA 1
ATOM 798 C C . ARG A 1 102 ? -8.276 -11.579 11.206 1.00 97.56 102 ARG A C 1
ATOM 800 O O . ARG A 1 102 ? -7.983 -12.762 11.334 1.00 97.56 102 ARG A O 1
ATOM 807 N N . ASP A 1 103 ? -9.267 -11.149 10.440 1.00 97.62 103 ASP A N 1
ATOM 808 C CA . ASP A 1 103 ? -10.128 -12.001 9.626 1.00 97.62 103 ASP A CA 1
ATOM 809 C C . ASP A 1 103 ? -10.706 -11.189 8.455 1.00 97.62 103 ASP A C 1
ATOM 811 O O . ASP A 1 103 ? -10.541 -9.971 8.386 1.00 97.62 103 ASP A O 1
ATOM 815 N N . SER A 1 104 ? -11.395 -11.844 7.527 1.00 96.56 104 SER A N 1
ATOM 816 C CA . SER A 1 104 ? -12.147 -11.198 6.452 1.00 96.56 104 SER A CA 1
ATOM 817 C C . SER A 1 104 ? -13.642 -11.280 6.729 1.00 96.56 104 SER A C 1
ATOM 819 O O . SER A 1 104 ? -14.167 -12.361 6.966 1.00 96.56 104 SER A O 1
ATOM 821 N N . ALA A 1 105 ? -14.352 -10.155 6.658 1.00 96.88 105 ALA A N 1
ATOM 822 C CA . ALA A 1 105 ? -15.812 -10.159 6.622 1.00 96.88 105 ALA A CA 1
ATOM 823 C C . ALA A 1 105 ? -16.288 -10.645 5.242 1.00 96.88 105 ALA A C 1
ATOM 825 O O . ALA A 1 105 ? -15.889 -10.085 4.224 1.00 96.88 105 ALA A O 1
ATOM 826 N N . VAL A 1 106 ? -17.129 -11.681 5.204 1.00 96.94 106 VAL A N 1
ATOM 827 C CA . VAL A 1 106 ? -17.588 -12.323 3.955 1.00 96.94 106 VAL A CA 1
ATOM 828 C C . VAL A 1 106 ? -19.089 -12.188 3.718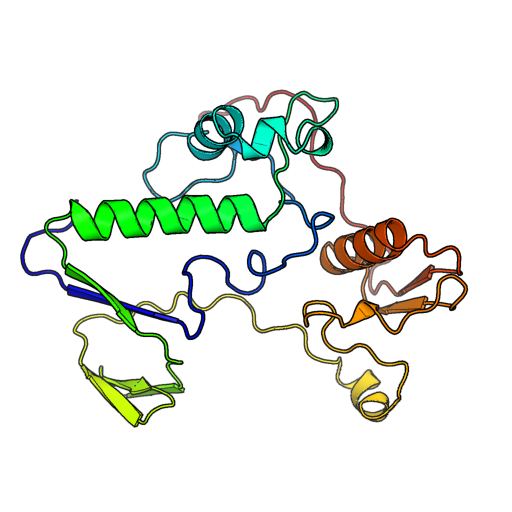 1.00 96.94 106 VAL A C 1
ATOM 830 O O . VAL A 1 106 ? -19.546 -12.347 2.590 1.00 96.94 106 VAL A O 1
ATOM 833 N N . ALA A 1 107 ? -19.868 -11.878 4.756 1.00 97.06 107 ALA A N 1
ATOM 834 C CA . ALA A 1 107 ? -21.298 -11.623 4.622 1.00 97.06 107 ALA A CA 1
ATOM 835 C C . ALA A 1 107 ? -21.811 -10.662 5.699 1.00 97.06 107 ALA A C 1
ATOM 837 O O . ALA A 1 107 ? -21.282 -10.615 6.809 1.00 97.06 107 ALA A O 1
ATOM 838 N N . LEU A 1 108 ? -22.889 -9.948 5.379 1.00 96.75 108 LEU A N 1
ATOM 839 C CA . LEU A 1 108 ? -23.672 -9.142 6.312 1.00 96.75 108 LEU A CA 1
ATOM 840 C C . LEU A 1 108 ? -25.151 -9.494 6.134 1.00 96.75 108 LEU A C 1
ATOM 842 O O . LEU A 1 108 ? -25.699 -9.319 5.049 1.00 96.75 108 LEU A O 1
ATOM 846 N N . GLN A 1 109 ? -25.796 -9.989 7.190 1.00 96.50 109 GLN A N 1
ATOM 847 C CA . GLN A 1 109 ? -27.218 -10.345 7.180 1.00 96.50 109 GLN A CA 1
ATOM 848 C C . GLN A 1 109 ? -27.870 -9.916 8.494 1.00 96.50 109 GLN A C 1
ATOM 850 O O . GLN A 1 109 ? -27.397 -10.286 9.564 1.00 96.50 109 GLN A O 1
ATOM 855 N N . HIS A 1 110 ? -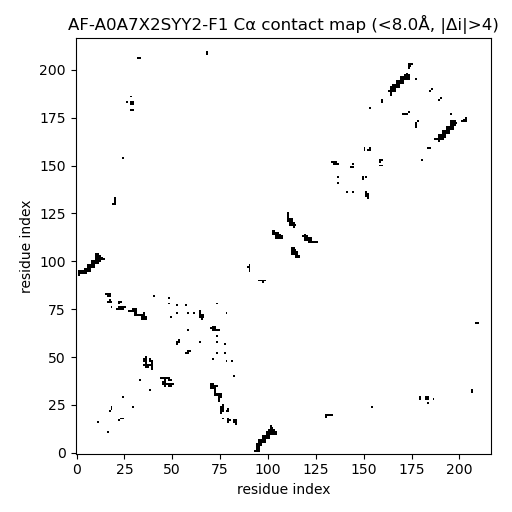28.955 -9.137 8.426 1.00 93.69 110 HIS A N 1
ATOM 856 C CA . HIS A 1 110 ? -29.735 -8.700 9.598 1.00 93.69 110 HIS A CA 1
ATOM 857 C C . HIS A 1 110 ? -28.885 -8.120 10.756 1.00 93.69 110 HIS A C 1
ATOM 859 O O . HIS A 1 110 ? -29.110 -8.439 11.925 1.00 93.69 110 HIS A O 1
ATOM 865 N N . GLY A 1 111 ? -27.875 -7.298 10.436 1.00 91.69 111 GLY A N 1
ATOM 866 C CA . GLY A 1 111 ? -26.969 -6.694 11.430 1.00 91.69 111 GLY A CA 1
ATOM 867 C C . GLY A 1 111 ? -25.908 -7.645 12.002 1.00 91.69 111 GLY A C 1
ATOM 868 O O . GLY A 1 111 ? -25.259 -7.324 12.996 1.00 91.69 111 GLY A O 1
ATOM 869 N N . VAL A 1 112 ? -25.729 -8.822 11.397 1.00 97.69 112 VAL A N 1
ATOM 870 C CA . VAL A 1 112 ? -24.699 -9.798 11.764 1.00 97.69 112 VAL A CA 1
ATOM 871 C C . VAL A 1 112 ? -23.671 -9.904 10.646 1.00 97.69 112 VAL A C 1
ATOM 873 O O . VAL A 1 112 ? -23.993 -10.313 9.528 1.00 97.69 112 VAL A O 1
ATOM 876 N N . VAL A 1 113 ? -22.425 -9.561 10.961 1.00 98.00 113 VAL A N 1
ATOM 877 C CA . VAL A 1 113 ? -21.268 -9.791 10.095 1.00 98.00 113 VAL A CA 1
ATOM 878 C C . VAL A 1 113 ? -20.787 -11.223 10.298 1.00 98.00 113 VAL A C 1
ATOM 880 O O . VAL A 1 113 ? -20.552 -11.644 11.429 1.00 98.00 113 VAL A O 1
ATOM 883 N N . THR A 1 114 ? -20.639 -11.970 9.208 1.00 98.31 114 THR A N 1
ATOM 884 C CA . THR A 1 114 ? -19.999 -13.291 9.211 1.00 98.31 114 THR A CA 1
ATOM 885 C C . THR A 1 114 ? -18.591 -13.161 8.655 1.00 98.31 114 THR A C 1
ATOM 887 O O . THR A 1 114 ? -18.404 -12.566 7.590 1.00 98.31 114 THR A O 1
ATOM 890 N N . THR A 1 115 ? -17.608 -13.703 9.365 1.00 98.31 115 THR A N 1
ATOM 891 C CA . THR A 1 115 ? -16.213 -13.712 8.924 1.00 98.31 115 THR A CA 1
ATOM 892 C C . THR A 1 115 ? -15.846 -15.008 8.198 1.00 98.31 115 THR A C 1
ATOM 894 O O . THR A 1 115 ? -16.580 -15.995 8.267 1.00 98.31 115 THR A O 1
ATOM 897 N N . ALA A 1 116 ? -14.710 -15.025 7.500 1.00 98.25 116 ALA A N 1
ATOM 898 C CA . ALA A 1 116 ? -14.225 -16.192 6.769 1.00 98.25 116 ALA A CA 1
ATOM 899 C C . ALA A 1 116 ? -13.892 -17.366 7.703 1.00 98.25 116 ALA A C 1
ATOM 901 O O . ALA A 1 116 ? -14.098 -18.515 7.319 1.00 98.25 116 ALA A O 1
ATOM 902 N N . SER A 1 117 ? -13.457 -17.101 8.943 1.00 98.00 117 SER A N 1
ATOM 903 C CA . SER A 1 117 ? -13.303 -18.154 9.964 1.00 98.00 117 SER A CA 1
ATOM 904 C C . SER A 1 117 ? -14.627 -18.658 10.558 1.00 98.00 117 SER A C 1
ATOM 906 O O . SER A 1 117 ? -14.625 -19.574 11.377 1.00 98.00 117 SER A O 1
ATOM 908 N N . GLY A 1 118 ? -15.765 -18.085 10.151 1.00 97.75 118 GLY A N 1
ATOM 909 C CA . GLY A 1 118 ? -17.100 -18.473 10.608 1.00 97.75 118 GLY A CA 1
ATOM 910 C C . GLY A 1 118 ? -17.593 -17.731 11.852 1.00 97.75 118 GLY A C 1
ATOM 911 O O . GLY A 1 118 ? -18.670 -18.057 12.360 1.00 97.75 118 GLY A O 1
ATOM 912 N N . GLN A 1 119 ? -16.863 -16.723 12.346 1.00 97.75 119 GLN A N 1
ATOM 913 C CA . GLN A 1 119 ? -17.332 -15.905 13.466 1.00 97.75 119 GLN A CA 1
ATOM 914 C C . GLN A 1 119 ? -18.545 -15.076 13.049 1.00 97.75 119 GLN A C 1
ATOM 916 O O . GLN A 1 119 ? -18.614 -14.559 11.934 1.00 97.75 119 GLN A O 1
ATOM 921 N N . LYS A 1 120 ? -19.500 -14.930 13.970 1.00 97.62 120 LYS A N 1
ATOM 922 C CA . LYS A 1 120 ? -20.704 -14.115 13.788 1.00 97.62 120 LYS A CA 1
ATOM 923 C C . LYS A 1 120 ? -20.691 -12.970 14.783 1.00 97.62 120 LYS A C 1
ATOM 925 O O . LYS A 1 120 ? -20.746 -13.196 15.988 1.00 97.62 120 LYS A O 1
ATOM 930 N N . ILE A 1 121 ? -20.637 -11.748 14.272 1.00 97.06 121 ILE A N 1
ATOM 931 C CA . ILE A 1 121 ? -20.510 -10.532 15.070 1.00 97.06 121 ILE A CA 1
ATOM 932 C C . ILE A 1 121 ? -21.763 -9.701 14.850 1.00 97.06 121 ILE A C 1
ATOM 934 O O . ILE A 1 121 ? -22.009 -9.215 13.746 1.00 97.06 121 ILE A O 1
ATOM 938 N N . ARG A 1 122 ? -22.575 -9.557 15.897 1.00 96.81 122 ARG A N 1
ATOM 939 C CA . ARG A 1 122 ? -23.709 -8.632 15.890 1.00 96.81 122 ARG A CA 1
ATOM 940 C C . ARG A 1 122 ? -23.190 -7.222 16.152 1.00 96.81 122 ARG A C 1
ATOM 942 O O . ARG A 1 122 ? -22.412 -7.032 17.083 1.00 96.81 122 ARG A O 1
ATOM 949 N N . ALA A 1 123 ? -23.632 -6.259 15.354 1.00 95.38 123 ALA A N 1
ATOM 950 C CA . ALA A 1 123 ? -23.283 -4.857 15.528 1.00 95.38 123 ALA A CA 1
ATOM 951 C C . ALA A 1 123 ? -24.528 -3.978 15.399 1.00 95.38 123 ALA A C 1
ATOM 953 O O . ALA A 1 123 ? -25.408 -4.259 14.585 1.00 95.38 123 ALA A O 1
ATOM 954 N N . ASP A 1 124 ? -24.579 -2.902 16.182 1.00 95.12 124 ASP A N 1
ATOM 955 C CA . ASP A 1 124 ? -25.638 -1.893 16.076 1.00 95.12 124 ASP A CA 1
ATOM 956 C C . ASP A 1 124 ? -25.482 -1.055 14.801 1.00 95.12 124 ASP A C 1
ATOM 958 O O . ASP A 1 124 ? -26.463 -0.587 14.228 1.00 95.12 124 ASP A O 1
ATOM 962 N N . GLN A 1 125 ? -24.237 -0.881 14.347 1.00 95.38 125 GLN A N 1
ATOM 963 C CA . GLN A 1 125 ? -23.868 -0.155 13.137 1.00 95.38 125 GLN A CA 1
ATOM 964 C C . GLN A 1 125 ? -22.750 -0.893 12.401 1.00 95.38 125 GLN A C 1
ATOM 966 O O . GLN A 1 125 ? -21.828 -1.423 13.023 1.00 95.38 125 GLN A O 1
ATOM 971 N N . VAL A 1 126 ? -22.810 -0.896 11.068 1.00 96.38 126 VAL A N 1
ATOM 972 C CA . VAL A 1 126 ? -21.773 -1.482 10.209 1.00 96.38 126 VAL A CA 1
ATOM 973 C C . VAL A 1 126 ? -21.291 -0.431 9.223 1.00 96.38 126 VAL A C 1
ATOM 975 O O . VAL A 1 126 ? -22.072 0.094 8.433 1.00 96.38 126 VAL A O 1
ATOM 978 N N . VAL A 1 127 ? -19.989 -0.149 9.256 1.00 95.12 127 VAL A N 1
ATOM 979 C CA . VAL A 1 127 ? -19.330 0.762 8.318 1.00 95.12 127 VAL A CA 1
ATOM 980 C C . VAL A 1 127 ? -18.522 -0.060 7.324 1.00 95.12 127 VAL A C 1
ATOM 982 O O . VAL A 1 127 ? -17.602 -0.783 7.703 1.00 95.12 127 VAL A O 1
ATOM 985 N N . LEU A 1 128 ? -18.853 0.066 6.040 1.00 93.81 128 LEU A N 1
ATOM 986 C CA . LEU A 1 128 ? -18.073 -0.531 4.962 1.00 93.81 128 LEU A CA 1
ATOM 987 C C . LEU A 1 128 ? -16.961 0.434 4.545 1.00 93.81 128 LEU A C 1
ATOM 989 O O . LEU A 1 128 ? -17.163 1.312 3.714 1.00 93.81 128 LEU A O 1
ATOM 993 N N . ALA A 1 129 ? -15.775 0.246 5.120 1.00 91.69 129 ALA A N 1
ATOM 994 C CA . ALA A 1 129 ? -14.549 0.952 4.740 1.00 91.69 129 ALA A CA 1
ATOM 995 C C . ALA A 1 129 ? -13.695 0.121 3.760 1.00 91.69 129 ALA A C 1
ATOM 997 O O . ALA A 1 129 ? -12.468 0.082 3.843 1.00 91.69 129 ALA A O 1
ATOM 998 N N . ILE A 1 130 ? -14.361 -0.600 2.855 1.00 84.12 130 ILE A N 1
ATOM 999 C CA . ILE A 1 130 ? -13.725 -1.477 1.872 1.00 84.12 130 ILE A CA 1
ATOM 1000 C C . ILE A 1 130 ? -13.356 -0.646 0.639 1.00 84.12 130 ILE A C 1
ATOM 1002 O O . ILE A 1 130 ? -14.215 -0.092 -0.040 1.00 84.12 130 ILE A O 1
ATOM 1006 N N . SER A 1 131 ? -12.054 -0.483 0.405 1.00 80.00 131 SER A N 1
ATOM 1007 C CA . SER A 1 131 ? -11.528 0.248 -0.754 1.00 80.00 131 SER A CA 1
ATOM 1008 C C . SER A 1 131 ? -11.770 -0.533 -2.060 1.00 80.00 131 SER A C 1
ATOM 1010 O O . SER A 1 131 ? -12.494 -1.526 -2.098 1.00 80.00 131 SER A O 1
ATOM 1012 N N . HIS A 1 132 ? -11.142 -0.096 -3.148 1.00 77.75 132 HIS A N 1
ATOM 1013 C CA . HIS A 1 132 ? -11.192 -0.785 -4.434 1.00 77.75 132 HIS A CA 1
ATOM 1014 C C . HIS A 1 132 ? -10.644 -2.221 -4.321 1.00 77.75 132 HIS A C 1
ATOM 1016 O O . HIS A 1 132 ? -9.677 -2.448 -3.582 1.00 77.75 132 HIS A O 1
ATOM 1022 N N . PRO A 1 133 ? -11.218 -3.190 -5.059 1.00 77.62 133 PRO A N 1
ATOM 1023 C CA . PRO A 1 133 ? -10.645 -4.525 -5.139 1.00 77.62 133 PRO A CA 1
ATOM 1024 C C . PRO A 1 133 ? -9.237 -4.472 -5.758 1.00 77.62 133 PRO A C 1
ATOM 1026 O O . PRO A 1 133 ? -8.906 -3.512 -6.467 1.00 77.62 133 PRO A O 1
ATOM 1029 N N . PRO A 1 134 ? -8.399 -5.500 -5.530 1.00 75.50 134 PRO A N 1
ATOM 1030 C CA . PRO A 1 134 ? -7.172 -5.682 -6.296 1.00 75.50 134 PRO A CA 1
ATOM 1031 C C . PRO A 1 134 ? -7.445 -5.632 -7.811 1.00 75.50 134 PRO A C 1
ATOM 1033 O O . PRO A 1 134 ? -8.561 -5.945 -8.235 1.00 75.50 134 PRO A O 1
ATOM 1036 N N . PRO A 1 135 ? -6.449 -5.255 -8.634 1.00 79.56 135 PRO A N 1
ATOM 1037 C CA . PRO A 1 135 ? -6.615 -5.259 -10.081 1.00 79.56 135 PRO A CA 1
ATOM 1038 C C . PRO A 1 135 ? -7.009 -6.659 -10.564 1.00 79.56 135 PRO A C 1
ATOM 1040 O O . PRO A 1 135 ? -6.410 -7.655 -10.157 1.00 79.56 135 PRO A O 1
ATOM 1043 N N . ASP A 1 136 ? -8.020 -6.707 -11.429 1.00 82.12 136 ASP A N 1
ATOM 1044 C CA . ASP A 1 136 ? -8.456 -7.918 -12.119 1.00 82.12 136 ASP A CA 1
ATOM 1045 C C . ASP A 1 136 ? -8.133 -7.808 -13.611 1.00 82.12 136 ASP A C 1
ATOM 1047 O O . ASP A 1 136 ? -8.049 -6.715 -14.185 1.00 82.12 136 ASP A O 1
ATOM 1051 N N . LEU A 1 137 ? -7.951 -8.960 -14.241 1.00 88.25 137 LEU A N 1
ATOM 1052 C CA . LEU A 1 137 ? -7.614 -9.059 -15.646 1.00 88.25 137 LEU A CA 1
ATOM 1053 C C . LEU A 1 137 ? -8.828 -8.639 -16.495 1.00 88.25 137 LEU A C 1
ATOM 1055 O O . LEU A 1 137 ? -9.904 -9.236 -16.370 1.00 88.25 137 LEU A O 1
ATOM 1059 N N . PRO A 1 138 ? -8.690 -7.645 -17.396 1.00 87.69 138 PRO A N 1
ATOM 1060 C CA . PRO A 1 138 ? -9.759 -7.277 -18.314 1.00 87.69 138 PRO A CA 1
ATOM 1061 C C . PRO A 1 138 ? -10.300 -8.500 -19.057 1.00 87.69 138 PRO A C 1
ATOM 1063 O O . PRO A 1 138 ? -9.530 -9.368 -19.458 1.00 87.69 138 PRO A O 1
ATOM 1066 N N . ALA A 1 139 ? -11.615 -8.550 -19.296 1.00 90.44 139 ALA A N 1
ATOM 1067 C CA . ALA A 1 139 ? -12.274 -9.715 -19.899 1.00 90.44 139 ALA A CA 1
ATOM 1068 C C . ALA A 1 139 ? -11.600 -10.198 -21.198 1.00 90.44 139 ALA A C 1
ATOM 1070 O O . ALA A 1 139 ? -11.430 -11.398 -21.391 1.00 90.44 139 ALA A O 1
ATOM 1071 N N . LEU A 1 140 ? -11.148 -9.261 -22.039 1.00 90.00 140 LEU A N 1
ATOM 1072 C CA . LEU A 1 140 ? -10.439 -9.541 -23.291 1.00 90.00 140 LEU A CA 1
ATOM 1073 C C . LEU A 1 140 ? -9.113 -10.295 -23.092 1.00 90.00 140 LEU A C 1
ATOM 1075 O O . LEU A 1 140 ? -8.668 -11.005 -23.985 1.00 90.00 140 LEU A O 1
ATOM 1079 N N . LEU A 1 141 ? -8.484 -10.141 -21.928 1.00 90.88 141 LEU A N 1
ATOM 1080 C CA . LEU A 1 141 ? -7.196 -10.742 -21.597 1.00 90.88 141 LEU A CA 1
ATOM 1081 C C . LEU A 1 141 ? -7.337 -12.032 -20.781 1.00 90.88 141 LEU A C 1
ATOM 1083 O O . LEU A 1 141 ? -6.344 -12.732 -20.614 1.00 90.8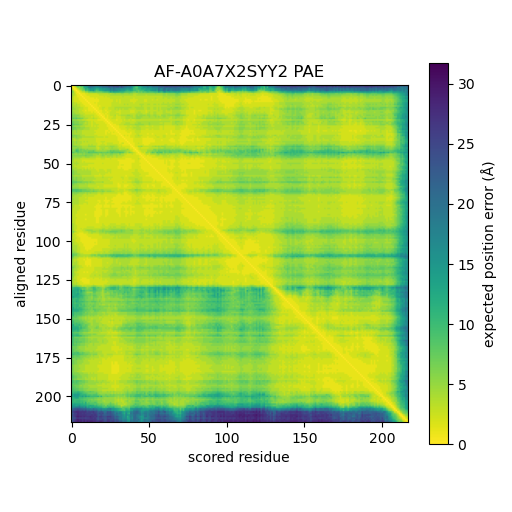8 141 LEU A O 1
ATOM 1087 N N . LYS A 1 142 ? -8.548 -12.404 -20.337 1.00 93.00 142 LYS A N 1
ATOM 1088 C CA . LYS A 1 142 ? -8.803 -13.673 -19.625 1.00 93.00 142 LYS A CA 1
ATOM 1089 C C . LYS A 1 142 ? -8.255 -14.923 -20.325 1.00 93.00 142 LYS A C 1
ATOM 1091 O O . LYS A 1 142 ? -7.731 -15.778 -19.615 1.00 93.00 142 LYS A O 1
ATOM 1096 N N . PRO A 1 143 ? -8.272 -15.044 -21.668 1.00 95.31 143 PRO A N 1
ATOM 1097 C CA . PRO A 1 143 ? -7.636 -16.177 -22.346 1.00 95.31 143 PRO A CA 1
ATOM 1098 C C . PRO A 1 143 ? -6.129 -16.329 -22.068 1.00 95.31 143 PRO A C 1
ATOM 1100 O O . PRO A 1 143 ? -5.591 -17.419 -22.229 1.00 95.31 143 PRO A O 1
ATOM 1103 N N . LEU A 1 144 ? -5.445 -15.265 -21.629 1.00 93.12 144 LEU A N 1
ATOM 1104 C CA . LEU A 1 144 ? -4.019 -15.274 -21.288 1.00 93.12 144 LEU A CA 1
ATOM 1105 C C . LEU A 1 144 ? -3.743 -15.615 -19.817 1.00 93.12 144 LEU A C 1
ATOM 1107 O O . LEU A 1 144 ? -2.583 -15.610 -19.422 1.00 93.12 144 LEU A O 1
ATOM 1111 N N . GLN A 1 145 ? -4.760 -15.909 -18.998 1.00 92.50 145 GLN A N 1
ATOM 1112 C CA . GLN A 1 145 ? -4.607 -16.076 -17.545 1.00 92.50 145 GLN A CA 1
ATOM 1113 C C . GLN A 1 145 ? -3.543 -17.117 -17.138 1.00 92.50 145 GLN A C 1
ATOM 1115 O O . GLN A 1 145 ? -2.925 -16.970 -16.089 1.00 92.50 145 GLN A O 1
ATOM 1120 N N . GLY A 1 146 ? -3.316 -18.147 -17.960 1.00 91.88 146 GLY A N 1
ATOM 1121 C CA . GLY A 1 146 ? -2.290 -19.174 -17.731 1.00 91.88 146 GLY A CA 1
ATOM 1122 C C . GLY A 1 146 ? -0.933 -18.905 -18.393 1.00 91.88 146 GLY A C 1
ATOM 1123 O O . GLY A 1 146 ? -0.050 -19.755 -18.322 1.00 91.88 146 GLY A O 1
ATOM 1124 N N . HIS A 1 147 ? -0.759 -17.776 -19.082 1.00 94.44 147 HIS A N 1
ATOM 1125 C CA . HIS A 1 147 ? 0.485 -17.467 -19.781 1.00 94.44 147 HIS A CA 1
ATOM 1126 C C . HIS A 1 147 ? 1.585 -17.079 -18.774 1.00 94.44 147 HIS A C 1
ATOM 1128 O O . HIS A 1 147 ? 1.354 -16.190 -17.956 1.00 94.44 147 HIS A O 1
ATOM 1134 N N . PRO A 1 148 ? 2.800 -17.657 -18.846 1.00 92.12 148 PRO A N 1
ATOM 1135 C CA . PRO A 1 148 ? 3.849 -17.426 -17.844 1.00 92.12 148 PRO A CA 1
ATOM 1136 C C . PRO A 1 148 ? 4.322 -15.965 -17.778 1.00 92.12 148 PRO A C 1
ATOM 1138 O O . PRO A 1 148 ? 4.686 -15.478 -16.717 1.00 92.12 148 PRO A O 1
ATOM 1141 N N . GLY A 1 149 ? 4.265 -15.240 -18.898 1.00 93.06 149 GLY A N 1
ATOM 1142 C CA . GLY A 1 149 ? 4.590 -13.809 -18.946 1.00 93.06 149 GLY A CA 1
ATOM 1143 C C . GLY A 1 149 ? 3.479 -12.868 -18.458 1.00 93.06 149 GLY A C 1
ATOM 1144 O O . GLY A 1 149 ? 3.658 -11.655 -18.515 1.00 93.06 149 GLY A O 1
ATOM 1145 N N . LEU A 1 150 ? 2.312 -13.377 -18.040 1.00 94.56 150 LEU A N 1
ATOM 1146 C CA . LEU A 1 150 ? 1.223 -12.527 -17.560 1.00 94.56 150 LEU A CA 1
ATOM 1147 C C . LEU A 1 150 ? 1.387 -12.214 -16.069 1.00 94.56 150 LEU A C 1
ATOM 1149 O O . LEU A 1 150 ? 1.388 -13.106 -15.226 1.00 94.56 150 LEU A O 1
ATOM 1153 N N . ILE A 1 151 ? 1.385 -10.924 -15.739 1.00 93.56 151 ILE A N 1
ATOM 1154 C CA . ILE A 1 151 ? 1.318 -10.431 -14.361 1.00 93.56 151 ILE A CA 1
ATOM 1155 C C . ILE A 1 151 ? -0.029 -9.733 -14.175 1.00 93.56 151 ILE A C 1
ATOM 1157 O O . ILE A 1 151 ? -0.196 -8.570 -14.534 1.00 93.56 151 ILE A O 1
ATOM 1161 N N . ALA A 1 152 ? -1.016 -10.456 -13.639 1.00 91.06 152 ALA A N 1
ATOM 1162 C CA . ALA A 1 152 ? -2.367 -9.920 -13.445 1.00 91.06 152 ALA A CA 1
ATOM 1163 C C . ALA A 1 152 ? -2.444 -8.903 -12.292 1.00 91.06 152 ALA A C 1
ATOM 1165 O O . ALA A 1 152 ? -3.170 -7.916 -12.382 1.00 91.06 152 ALA A O 1
ATOM 1166 N N . ASN A 1 153 ? -1.677 -9.129 -11.220 1.00 89.38 153 ASN A N 1
ATOM 1167 C CA . ASN A 1 153 ? -1.626 -8.241 -10.065 1.00 89.38 153 ASN A CA 1
ATOM 1168 C C . ASN A 1 153 ? -0.172 -7.857 -9.736 1.00 89.38 153 ASN A C 1
ATOM 1170 O O . ASN A 1 153 ? 0.521 -8.637 -9.077 1.00 89.38 153 ASN A O 1
ATOM 1174 N N . PRO A 1 154 ? 0.290 -6.657 -10.138 1.00 88.38 154 PRO A N 1
ATOM 1175 C CA . PRO A 1 154 ? 1.665 -6.220 -9.892 1.00 88.38 154 PRO A CA 1
ATOM 1176 C C . PRO A 1 154 ? 1.965 -5.927 -8.413 1.00 88.38 154 PRO A C 1
ATOM 1178 O O . PRO A 1 154 ? 3.123 -5.728 -8.062 1.00 88.38 154 PRO A O 1
ATOM 1181 N N . TRP A 1 155 ? 0.951 -5.906 -7.540 1.00 83.50 155 TRP A N 1
ATOM 1182 C CA . TRP A 1 155 ? 1.112 -5.660 -6.102 1.00 83.50 155 TRP A CA 1
ATOM 1183 C C . TRP A 1 155 ? 1.408 -6.918 -5.293 1.00 83.50 155 TRP A C 1
ATOM 1185 O O . TRP A 1 155 ? 1.648 -6.827 -4.089 1.00 83.50 155 TRP A O 1
ATOM 1195 N N . GLN A 1 156 ? 1.345 -8.101 -5.910 1.00 84.00 156 GLN A N 1
ATOM 1196 C CA . GLN A 1 156 ? 1.780 -9.312 -5.226 1.00 84.00 156 GLN A CA 1
ATOM 1197 C C . GLN A 1 156 ? 3.281 -9.222 -4.948 1.00 84.00 156 GLN A C 1
ATOM 1199 O O . GLN A 1 156 ? 4.061 -8.773 -5.789 1.00 84.00 156 GLN A O 1
ATOM 1204 N N . ASN A 1 157 ? 3.691 -9.642 -3.752 1.00 81.81 157 ASN A N 1
ATOM 1205 C CA . ASN A 1 157 ? 5.101 -9.620 -3.387 1.00 81.81 157 ASN A CA 1
ATOM 1206 C C . ASN A 1 157 ? 5.900 -10.478 -4.382 1.00 81.81 157 ASN A C 1
ATOM 1208 O O . ASN A 1 157 ? 5.538 -11.623 -4.645 1.00 81.81 157 ASN A O 1
ATOM 1212 N N . GLY A 1 158 ? 6.948 -9.896 -4.966 1.00 86.19 158 GLY A N 1
ATOM 1213 C CA . GLY A 1 158 ? 7.768 -10.552 -5.980 1.00 86.19 158 GLY A CA 1
ATOM 1214 C C . GLY A 1 158 ? 7.131 -10.666 -7.369 1.00 86.19 158 GLY A C 1
ATOM 1215 O O . GLY A 1 158 ? 7.747 -11.276 -8.234 1.00 86.19 158 GLY A O 1
ATOM 1216 N N . ALA A 1 159 ? 5.962 -10.064 -7.635 1.00 89.69 159 ALA A N 1
ATOM 1217 C CA . ALA A 1 159 ? 5.276 -10.185 -8.930 1.00 89.69 159 ALA A CA 1
ATOM 1218 C C . ALA A 1 159 ? 6.160 -9.809 -10.129 1.00 89.69 159 ALA A C 1
ATOM 1220 O O . ALA A 1 159 ? 6.100 -10.444 -11.177 1.00 89.69 159 ALA A O 1
ATOM 1221 N N . LEU A 1 160 ? 6.993 -8.779 -9.960 1.00 93.81 160 LEU A N 1
ATOM 1222 C CA . LEU A 1 160 ? 7.892 -8.283 -11.002 1.00 93.81 160 LEU A CA 1
ATOM 1223 C C . LEU A 1 160 ? 9.268 -8.969 -10.996 1.00 93.81 160 LEU A C 1
ATOM 1225 O O . LEU A 1 160 ? 10.049 -8.731 -11.903 1.00 93.81 160 LEU A O 1
ATOM 1229 N N . ALA A 1 161 ? 9.573 -9.832 -10.019 1.00 91.62 161 ALA A N 1
ATOM 1230 C CA . ALA A 1 161 ? 10.896 -10.458 -9.896 1.00 91.62 161 ALA A CA 1
ATOM 1231 C C . ALA A 1 161 ? 11.236 -11.402 -11.062 1.00 91.62 161 ALA A C 1
ATOM 1233 O O . ALA A 1 161 ? 12.404 -11.692 -11.299 1.00 91.62 161 ALA A O 1
ATOM 1234 N N . GLN A 1 162 ? 10.217 -11.879 -11.781 1.00 90.94 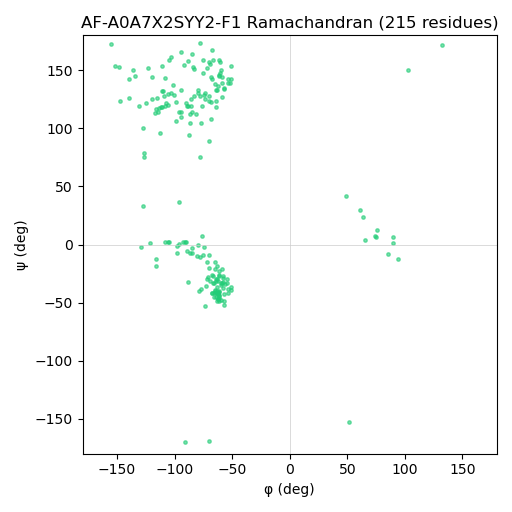162 GLN A N 1
ATOM 1235 C CA . GLN A 1 162 ? 10.377 -12.712 -12.973 1.00 90.94 162 GLN A CA 1
ATOM 1236 C C . GLN A 1 162 ? 10.696 -11.919 -14.248 1.00 90.94 162 GLN A C 1
ATOM 1238 O O . GLN A 1 162 ? 10.996 -12.533 -15.266 1.00 90.94 162 GLN A O 1
ATOM 1243 N N . VAL A 1 163 ? 10.601 -10.585 -14.219 1.00 96.38 163 VAL A N 1
ATOM 1244 C CA . VAL A 1 163 ? 10.886 -9.740 -15.383 1.00 96.38 163 VAL A CA 1
ATOM 1245 C C . VAL A 1 163 ? 12.395 -9.547 -15.482 1.00 96.38 163 VAL A C 1
ATOM 1247 O O . VAL A 1 163 ? 13.004 -8.902 -14.628 1.00 96.38 163 VAL A O 1
ATOM 1250 N N . ALA A 1 164 ? 13.014 -10.107 -16.519 1.00 96.31 164 ALA A N 1
ATOM 1251 C CA . ALA A 1 164 ? 14.445 -9.969 -16.726 1.00 96.31 164 ALA A CA 1
ATOM 1252 C C . ALA A 1 164 ? 14.805 -8.526 -17.128 1.00 96.31 164 ALA A C 1
ATOM 1254 O O . ALA A 1 164 ? 13.970 -7.793 -17.669 1.00 96.31 164 ALA A O 1
ATOM 1255 N N . PRO A 1 165 ? 16.059 -8.089 -16.917 1.00 97.31 165 PRO A N 1
ATOM 1256 C CA . PRO A 1 165 ? 16.454 -6.720 -17.228 1.00 97.31 165 PRO A CA 1
ATOM 1257 C C . PRO A 1 165 ? 16.247 -6.295 -18.689 1.00 97.31 165 PRO A C 1
ATOM 1259 O O . PRO A 1 165 ? 16.032 -5.115 -18.927 1.00 97.31 165 PRO A O 1
ATOM 1262 N N . ASP A 1 166 ? 16.300 -7.213 -19.657 1.00 98.00 166 ASP A N 1
ATOM 1263 C CA . ASP A 1 166 ? 16.163 -6.912 -21.095 1.00 98.00 166 ASP A CA 1
ATOM 1264 C C . ASP A 1 166 ? 14.803 -7.308 -21.689 1.00 98.00 166 ASP A C 1
ATOM 1266 O O . ASP A 1 166 ? 14.598 -7.160 -22.895 1.00 98.00 166 ASP A O 1
ATOM 1270 N N . ASP A 1 167 ? 13.881 -7.832 -20.875 1.00 97.94 167 ASP A N 1
ATOM 1271 C CA . ASP A 1 167 ? 12.579 -8.279 -21.370 1.00 97.94 167 ASP A CA 1
ATOM 1272 C C . ASP A 1 167 ? 11.793 -7.127 -22.000 1.00 97.94 167 ASP A C 1
ATOM 1274 O O . ASP A 1 167 ? 11.858 -5.979 -21.572 1.00 97.94 167 ASP A O 1
ATOM 1278 N N . ARG A 1 168 ? 10.986 -7.431 -23.014 1.00 97.88 168 ARG A N 1
ATOM 1279 C CA . ARG A 1 168 ? 10.032 -6.454 -23.547 1.00 97.88 168 ARG A CA 1
ATOM 1280 C C . ARG A 1 168 ? 8.757 -6.525 -22.721 1.00 97.88 168 ARG A C 1
ATOM 1282 O O . ARG A 1 168 ? 8.103 -7.567 -22.682 1.00 97.88 168 ARG A O 1
ATOM 1289 N N . VAL A 1 169 ? 8.392 -5.422 -22.075 1.00 98.00 169 VAL A N 1
ATOM 1290 C CA . VAL A 1 169 ? 7.270 -5.363 -21.133 1.00 98.00 169 VAL A CA 1
ATOM 1291 C C . VAL A 1 169 ? 6.100 -4.604 -21.747 1.00 98.00 169 VAL A C 1
ATOM 1293 O O . VAL A 1 169 ? 6.202 -3.427 -22.083 1.00 98.00 169 VAL A O 1
ATOM 1296 N N . ALA A 1 170 ? 4.947 -5.265 -21.838 1.00 96.56 170 ALA A N 1
ATOM 1297 C CA . ALA A 1 170 ? 3.682 -4.638 -22.203 1.00 96.56 170 ALA A CA 1
ATOM 1298 C C . ALA A 1 170 ? 2.854 -4.336 -20.944 1.00 96.56 170 ALA A C 1
ATOM 1300 O O . ALA A 1 170 ? 2.517 -5.247 -20.190 1.00 96.56 170 ALA A O 1
ATOM 1301 N N . ILE A 1 171 ? 2.478 -3.072 -20.734 1.00 95.88 171 ILE A N 1
ATOM 1302 C CA . ILE A 1 171 ? 1.625 -2.648 -19.614 1.00 95.88 171 ILE A CA 1
ATOM 1303 C C . ILE A 1 171 ? 0.249 -2.244 -20.139 1.00 95.88 171 ILE A C 1
ATOM 1305 O O . ILE A 1 171 ? 0.125 -1.403 -21.030 1.00 95.88 171 ILE A O 1
ATOM 1309 N N . ILE A 1 172 ? -0.807 -2.816 -19.565 1.00 94.12 172 ILE A N 1
ATOM 1310 C CA . ILE A 1 172 ? -2.189 -2.504 -19.938 1.00 94.12 172 ILE A CA 1
ATOM 1311 C C . ILE A 1 172 ? -2.731 -1.421 -19.007 1.00 94.12 172 ILE A C 1
ATOM 1313 O O . ILE A 1 172 ? -3.002 -1.659 -17.833 1.00 94.12 172 ILE A O 1
ATOM 1317 N N . GLY A 1 173 ? -2.920 -0.224 -19.556 1.00 92.69 173 GLY A N 1
ATOM 1318 C CA . GLY A 1 173 ? -3.262 0.980 -18.811 1.00 92.69 173 GLY A CA 1
ATOM 1319 C C . GLY A 1 173 ? -2.061 1.904 -18.612 1.00 92.69 173 GLY A C 1
ATOM 1320 O O . GLY A 1 173 ? -0.916 1.479 -18.521 1.00 92.69 173 GLY A O 1
ATOM 1321 N N . SER A 1 174 ? -2.344 3.202 -18.531 1.00 93.88 174 SER A N 1
ATOM 1322 C CA . SER A 1 174 ? -1.349 4.275 -18.395 1.00 93.88 174 SER A CA 1
ATOM 1323 C C . SER A 1 174 ? -1.668 5.196 -17.209 1.00 93.88 174 SER A C 1
ATOM 1325 O O . SER A 1 174 ? -1.474 6.403 -17.281 1.00 93.88 174 SER A O 1
ATOM 1327 N N . GLY A 1 175 ? -2.250 4.639 -16.141 1.00 92.38 175 GLY A N 1
ATOM 1328 C CA . GLY A 1 175 ? -2.570 5.360 -14.902 1.00 92.38 175 GLY A CA 1
ATOM 1329 C C . GLY A 1 175 ? -1.438 5.307 -13.870 1.00 92.38 175 GLY A C 1
ATOM 1330 O O . GLY A 1 175 ? -0.357 4.806 -14.158 1.00 92.38 175 GLY A O 1
ATOM 1331 N N . LEU A 1 176 ? -1.708 5.756 -12.639 1.00 91.62 176 LEU A N 1
ATOM 1332 C CA . LEU A 1 176 ? -0.721 5.747 -11.543 1.00 91.62 176 LEU A CA 1
ATOM 1333 C C . LEU A 1 176 ? -0.182 4.343 -11.227 1.00 91.62 176 LEU A C 1
ATOM 1335 O O . LEU A 1 176 ? 0.996 4.190 -10.938 1.00 91.62 176 LEU A O 1
ATOM 1339 N N . THR A 1 177 ? -1.009 3.304 -11.380 1.00 90.81 177 THR A N 1
ATOM 1340 C CA . THR A 1 177 ? -0.560 1.906 -11.271 1.00 90.81 177 THR A CA 1
ATOM 1341 C C . THR A 1 177 ? 0.549 1.563 -12.268 1.00 90.81 177 THR A C 1
ATOM 1343 O O . THR A 1 177 ? 1.470 0.837 -11.918 1.00 90.81 177 THR A O 1
ATOM 1346 N N . MET A 1 178 ? 0.499 2.094 -13.496 1.00 94.50 178 MET A N 1
ATOM 1347 C CA . MET A 1 178 ? 1.582 1.903 -14.467 1.00 94.50 178 MET A CA 1
ATOM 1348 C C . MET A 1 178 ? 2.849 2.623 -14.005 1.00 94.50 178 MET A C 1
ATOM 1350 O O . MET A 1 178 ? 3.923 2.036 -14.076 1.00 94.50 178 MET A O 1
ATOM 1354 N N . SER A 1 179 ? 2.727 3.847 -13.479 1.00 94.25 179 SER A N 1
ATOM 1355 C CA . SER A 1 179 ? 3.870 4.596 -12.945 1.00 94.25 179 SER A CA 1
ATOM 1356 C C . SER A 1 179 ? 4.591 3.831 -11.837 1.00 94.25 179 SER A C 1
ATOM 1358 O O . SER A 1 179 ? 5.814 3.761 -11.858 1.00 94.25 179 SER A O 1
ATOM 1360 N N . ASP A 1 180 ? 3.849 3.201 -10.927 1.00 93.69 180 ASP A N 1
ATOM 1361 C CA . ASP A 1 180 ? 4.421 2.370 -9.863 1.00 93.69 180 ASP A CA 1
ATOM 1362 C C . ASP A 1 180 ? 5.148 1.129 -10.419 1.00 93.69 180 ASP A C 1
ATOM 1364 O O . ASP A 1 180 ? 6.245 0.804 -9.967 1.00 93.69 180 ASP A O 1
ATOM 1368 N N . VAL A 1 181 ? 4.576 0.451 -11.426 1.00 95.31 181 VAL A N 1
ATOM 1369 C CA . VAL A 1 181 ? 5.227 -0.694 -12.095 1.00 95.31 181 VAL A CA 1
ATOM 1370 C C . VAL A 1 181 ? 6.521 -0.260 -12.777 1.00 95.31 181 VAL A C 1
ATOM 1372 O O . VAL A 1 181 ? 7.552 -0.906 -12.600 1.00 95.31 181 VAL A O 1
ATOM 1375 N N . VAL A 1 182 ? 6.495 0.847 -13.521 1.00 96.31 182 VAL A N 1
ATOM 1376 C CA . VAL A 1 182 ? 7.687 1.390 -14.185 1.00 96.31 182 VAL A CA 1
ATOM 1377 C C . VAL A 1 182 ? 8.740 1.807 -13.160 1.00 96.31 182 VAL A C 1
ATOM 1379 O O . VAL A 1 182 ? 9.914 1.505 -13.355 1.00 96.31 182 VAL A O 1
ATOM 1382 N N . ALA A 1 183 ? 8.346 2.435 -12.050 1.00 94.94 183 ALA A N 1
ATOM 1383 C CA . ALA A 1 183 ? 9.266 2.811 -10.979 1.00 94.94 183 ALA A CA 1
ATOM 1384 C C . ALA A 1 183 ? 9.926 1.577 -10.334 1.00 94.94 183 ALA A C 1
ATOM 1386 O O . ALA A 1 183 ? 11.141 1.565 -10.127 1.00 94.94 183 ALA A O 1
ATOM 1387 N N . SER A 1 184 ? 9.161 0.506 -10.093 1.00 95.56 184 SER A N 1
ATOM 1388 C CA . SER A 1 184 ? 9.701 -0.774 -9.617 1.00 95.56 184 SER A CA 1
ATOM 1389 C C . SER A 1 184 ? 10.673 -1.410 -10.613 1.00 95.56 184 SER A C 1
ATOM 1391 O O . SER A 1 184 ? 11.760 -1.824 -10.215 1.00 95.56 184 SER A O 1
ATOM 1393 N N . LEU A 1 185 ? 10.318 -1.472 -11.901 1.00 96.88 185 LEU A N 1
ATOM 1394 C CA . LEU A 1 185 ? 11.191 -2.014 -12.951 1.00 96.88 185 LEU A CA 1
ATOM 1395 C C . LEU A 1 185 ? 12.480 -1.194 -13.086 1.00 96.88 185 LEU A C 1
ATOM 1397 O O . LEU A 1 185 ? 13.571 -1.756 -13.171 1.00 96.88 185 LEU A O 1
ATOM 1401 N N . HIS A 1 186 ? 12.375 0.134 -13.029 1.00 95.75 186 HIS A N 1
ATOM 1402 C CA . HIS A 1 186 ? 13.531 1.025 -13.053 1.00 95.75 186 HIS A CA 1
ATOM 1403 C C . HIS A 1 186 ? 14.463 0.776 -11.860 1.00 95.75 186 HIS A C 1
ATOM 1405 O O . HIS A 1 186 ? 15.673 0.639 -12.039 1.00 95.75 186 HIS A O 1
ATOM 1411 N N . ARG A 1 187 ? 13.914 0.618 -10.647 1.00 93.94 187 ARG A N 1
ATOM 1412 C CA . ARG A 1 187 ? 14.698 0.257 -9.454 1.00 93.94 187 ARG A CA 1
ATOM 1413 C C . ARG A 1 187 ? 15.412 -1.089 -9.619 1.00 93.94 187 ARG A C 1
ATOM 1415 O O . ARG A 1 187 ? 16.542 -1.235 -9.161 1.00 93.94 187 ARG A O 1
ATOM 1422 N N . GLN A 1 188 ? 14.788 -2.041 -10.313 1.00 94.38 188 GLN A N 1
ATOM 1423 C CA . GLN A 1 188 ? 15.370 -3.341 -10.673 1.00 94.38 188 GLN A CA 1
ATOM 1424 C C . GLN A 1 188 ? 16.385 -3.271 -11.832 1.00 94.38 188 GLN A C 1
ATOM 1426 O O . GLN A 1 188 ? 16.858 -4.309 -12.286 1.00 94.38 188 GLN A O 1
ATOM 1431 N N . GLN A 1 189 ? 16.754 -2.070 -12.297 1.00 96.38 189 GLN A N 1
ATOM 1432 C CA . GLN A 1 189 ? 17.692 -1.852 -13.406 1.00 96.38 189 GLN A CA 1
ATOM 1433 C C . GLN A 1 189 ? 17.217 -2.469 -14.732 1.00 96.38 189 GLN A C 1
ATOM 1435 O O . GLN A 1 189 ? 18.025 -2.867 -15.578 1.00 96.38 189 GLN A O 1
ATOM 1440 N N . HIS A 1 190 ? 15.897 -2.551 -14.923 1.00 98.12 190 HIS A N 1
ATOM 1441 C CA . HIS A 1 190 ? 15.320 -2.941 -16.199 1.00 98.12 190 HIS A CA 1
ATOM 1442 C C . HIS A 1 190 ? 15.673 -1.911 -17.282 1.00 98.12 190 HIS A C 1
ATOM 1444 O O . HIS A 1 190 ? 15.548 -0.702 -17.084 1.00 98.12 190 HIS A O 1
ATOM 1450 N N . ARG A 1 191 ? 16.120 -2.414 -18.429 1.00 97.75 191 ARG A N 1
ATOM 1451 C C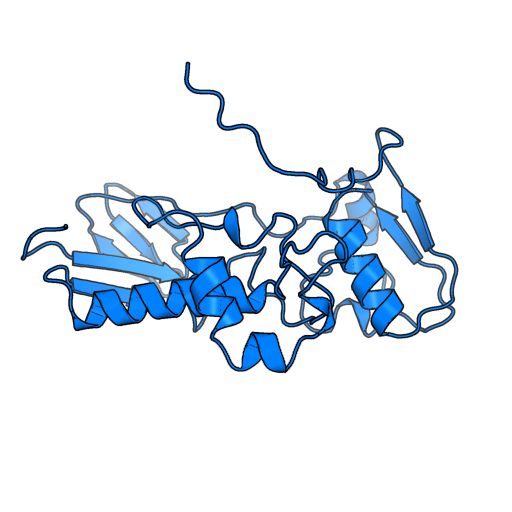A . ARG A 1 191 ? 16.601 -1.669 -19.600 1.00 97.75 191 ARG A CA 1
ATOM 1452 C C . ARG A 1 191 ? 15.936 -2.110 -20.908 1.00 97.75 191 ARG A C 1
ATOM 1454 O O . ARG A 1 191 ? 16.236 -1.544 -21.957 1.00 97.75 191 ARG A O 1
ATOM 1461 N N . GLY A 1 192 ? 15.064 -3.115 -20.846 1.00 97.62 192 GLY A N 1
ATOM 1462 C CA . GLY A 1 192 ? 14.232 -3.550 -21.956 1.00 97.62 192 GLY A CA 1
ATOM 1463 C C . GLY A 1 192 ? 13.171 -2.517 -22.345 1.00 97.62 192 GLY A C 1
ATOM 1464 O O . GLY A 1 192 ? 12.925 -1.524 -21.656 1.00 97.62 192 GLY A O 1
ATOM 1465 N N . GLU A 1 193 ? 12.555 -2.738 -23.504 1.00 98.19 193 GLU A N 1
ATOM 1466 C CA . GLU A 1 193 ? 11.507 -1.861 -24.027 1.00 98.19 193 GLU A CA 1
ATOM 1467 C C . GLU A 1 193 ? 10.225 -1.994 -23.191 1.00 98.19 193 GLU A C 1
ATOM 1469 O O . GLU A 1 193 ? 9.694 -3.095 -23.037 1.00 98.19 193 GLU A O 1
ATOM 1474 N N . ILE A 1 194 ? 9.680 -0.868 -22.719 1.00 97.88 194 ILE A N 1
ATOM 1475 C CA . ILE A 1 194 ? 8.381 -0.819 -22.039 1.00 97.88 194 ILE A CA 1
ATOM 1476 C C . ILE A 1 194 ? 7.352 -0.150 -22.955 1.00 97.88 194 ILE A C 1
ATOM 1478 O O . ILE A 1 194 ? 7.473 1.027 -23.292 1.00 97.88 194 ILE A O 1
ATOM 1482 N N . THR A 1 195 ? 6.295 -0.877 -23.318 1.00 97.25 195 THR A N 1
ATOM 1483 C CA . THR A 1 195 ? 5.161 -0.359 -24.096 1.00 97.25 195 THR A CA 1
ATOM 1484 C C . THR A 1 195 ? 3.904 -0.298 -23.230 1.00 97.25 195 THR A C 1
ATOM 1486 O O . THR A 1 195 ? 3.405 -1.324 -22.772 1.00 97.25 195 THR A O 1
ATOM 1489 N N . ALA A 1 196 ? 3.345 0.899 -23.032 1.00 95.88 196 ALA A N 1
ATOM 1490 C CA . ALA A 1 196 ? 2.089 1.085 -22.304 1.00 95.88 196 ALA A CA 1
ATOM 1491 C C . ALA A 1 196 ? 0.902 1.288 -23.260 1.00 95.88 196 ALA A C 1
ATOM 1493 O O . ALA A 1 196 ? 0.911 2.174 -24.114 1.00 95.88 196 ALA A O 1
ATOM 1494 N N . PHE A 1 197 ? -0.163 0.510 -23.074 1.00 93.75 197 PHE A N 1
ATOM 1495 C CA . PHE A 1 197 ? -1.391 0.598 -23.860 1.00 93.75 197 PHE A CA 1
ATOM 1496 C C . PHE A 1 197 ? -2.421 1.464 -23.134 1.00 93.75 197 PHE A C 1
ATOM 1498 O O . PHE A 1 197 ? -2.932 1.100 -22.073 1.00 93.75 197 PHE A O 1
ATOM 1505 N N . SER A 1 198 ? -2.758 2.616 -23.716 1.00 92.56 198 SER A N 1
ATOM 1506 C CA . SER A 1 198 ? -3.727 3.553 -23.145 1.00 92.56 198 SER A CA 1
ATOM 1507 C C . SER A 1 198 ? -5.017 3.593 -23.951 1.00 92.56 198 SER A C 1
ATOM 1509 O O . SER A 1 198 ? -4.997 3.805 -25.157 1.00 92.56 198 SER A O 1
ATOM 1511 N N . ARG A 1 199 ? -6.163 3.506 -23.267 1.00 90.38 199 ARG A N 1
ATOM 1512 C CA . ARG A 1 199 ? -7.479 3.695 -23.903 1.00 90.38 199 ARG A CA 1
ATOM 1513 C C . ARG A 1 199 ? -7.713 5.124 -24.397 1.00 90.38 199 ARG A C 1
ATOM 1515 O O . ARG A 1 199 ? -8.531 5.325 -25.282 1.00 90.38 199 ARG A O 1
ATOM 1522 N N . ARG A 1 200 ? -7.072 6.116 -23.767 1.00 91.81 200 ARG A N 1
ATOM 1523 C CA . ARG A 1 200 ? -7.322 7.550 -24.011 1.00 91.81 200 ARG A CA 1
ATOM 1524 C C . ARG A 1 200 ? -6.075 8.315 -24.459 1.00 91.81 200 ARG A C 1
ATOM 1526 O O . ARG A 1 200 ? -6.148 9.526 -24.607 1.00 91.81 200 ARG A O 1
ATOM 1533 N N . GLY A 1 201 ? -4.935 7.638 -24.613 1.00 89.81 201 GLY A N 1
ATOM 1534 C CA . GLY A 1 201 ? -3.661 8.281 -24.954 1.00 89.81 201 GLY A CA 1
ATOM 1535 C C . GLY A 1 201 ? -3.144 9.255 -23.887 1.00 89.81 201 GLY A C 1
ATOM 1536 O O . GLY A 1 201 ? -2.403 10.173 -24.213 1.00 89.81 201 GLY A O 1
ATOM 1537 N N . GLN A 1 202 ? -3.560 9.099 -22.626 1.00 91.06 202 GLN A N 1
ATOM 1538 C CA . GLN A 1 202 ? -3.205 10.008 -21.530 1.00 91.06 202 GLN A CA 1
ATOM 1539 C C . GLN A 1 202 ? -2.220 9.356 -20.563 1.00 91.06 202 GLN A C 1
ATOM 1541 O O . GLN A 1 202 ? -2.352 8.172 -20.253 1.00 91.06 202 GLN A O 1
ATOM 1546 N N . LEU A 1 203 ? -1.288 10.150 -20.040 1.00 91.00 203 LEU A N 1
ATOM 1547 C CA . LEU A 1 203 ? -0.440 9.797 -18.901 1.00 91.00 203 LEU A CA 1
ATOM 1548 C C . LEU A 1 203 ? -0.931 10.507 -17.631 1.00 91.00 203 LEU A C 1
ATOM 1550 O O . LEU A 1 203 ? -1.668 11.498 -17.737 1.00 91.00 203 LEU A O 1
ATOM 1554 N N . PRO A 1 204 ? -0.542 10.035 -16.432 1.00 89.25 204 PRO A N 1
ATOM 1555 C CA . PRO A 1 204 ? -0.819 10.754 -15.200 1.00 89.25 204 PRO A CA 1
ATOM 1556 C C . PRO A 1 204 ? -0.192 12.146 -15.275 1.00 89.25 204 PRO A C 1
ATOM 1558 O O . PRO A 1 204 ? 0.918 12.315 -15.781 1.00 89.25 204 PRO A O 1
ATOM 1561 N N . ARG A 1 205 ? -0.925 13.152 -14.799 1.00 88.62 205 ARG A N 1
ATOM 1562 C CA . ARG A 1 205 ? -0.408 14.519 -14.733 1.00 88.62 205 ARG A CA 1
ATOM 1563 C C . ARG A 1 205 ? 0.583 14.627 -13.582 1.00 88.62 205 ARG A C 1
ATOM 1565 O O . ARG A 1 205 ? 0.408 13.970 -12.558 1.00 88.62 205 ARG A O 1
ATOM 1572 N N . ALA A 1 206 ? 1.590 15.476 -13.757 1.00 84.94 206 ALA A N 1
ATOM 1573 C CA . ALA A 1 206 ? 2.435 15.888 -12.649 1.00 84.94 206 ALA A CA 1
ATOM 1574 C C . ALA A 1 206 ? 1.583 16.578 -11.573 1.00 84.94 206 ALA A C 1
ATOM 1576 O O . ALA A 1 206 ? 0.564 17.204 -11.885 1.00 84.94 206 ALA A O 1
ATOM 1577 N N . ASN A 1 207 ? 2.019 16.469 -10.321 1.00 80.31 207 ASN A N 1
ATOM 1578 C CA . ASN A 1 207 ? 1.452 17.283 -9.256 1.00 80.31 207 ASN A CA 1
ATOM 1579 C C . ASN A 1 207 ? 1.684 18.763 -9.554 1.00 80.31 207 ASN A C 1
ATOM 1581 O O . ASN A 1 207 ? 2.699 19.137 -10.146 1.00 80.31 207 ASN A O 1
ATOM 1585 N N . LEU A 1 208 ? 0.717 19.592 -9.163 1.00 74.62 208 LEU A N 1
ATOM 1586 C CA . LEU A 1 208 ? 0.864 21.038 -9.242 1.00 74.62 208 LEU A CA 1
ATOM 1587 C C . LEU A 1 208 ? 1.995 21.463 -8.299 1.00 74.62 208 LEU A C 1
ATOM 1589 O O . LEU A 1 208 ? 2.046 21.022 -7.153 1.00 74.62 208 LEU A O 1
ATOM 1593 N N . SER A 1 209 ? 2.894 22.303 -8.800 1.00 66.94 209 SER A N 1
ATOM 1594 C CA . SER A 1 209 ? 3.949 22.947 -8.019 1.00 66.94 209 SER A CA 1
ATOM 1595 C C . SER A 1 209 ? 3.543 24.387 -7.701 1.00 66.94 209 SER A C 1
ATOM 1597 O O . SER A 1 209 ? 3.079 25.086 -8.602 1.00 66.94 209 SER A O 1
ATOM 1599 N N . GLY A 1 210 ? 3.766 24.844 -6.468 1.00 61.91 210 GLY A N 1
ATOM 1600 C CA . GLY A 1 210 ? 3.421 26.197 -6.009 1.00 61.91 210 GLY A CA 1
ATOM 1601 C C . GLY A 1 210 ? 2.680 26.186 -4.669 1.00 61.91 210 GLY A C 1
ATOM 1602 O O . GLY A 1 210 ? 2.335 25.121 -4.165 1.00 61.91 210 GLY A O 1
ATOM 1603 N N . SER A 1 211 ? 2.463 27.363 -4.078 1.00 57.59 211 SER A N 1
ATOM 1604 C CA . SER A 1 211 ? 1.614 27.516 -2.891 1.00 57.59 211 SER A CA 1
ATOM 1605 C C . SER A 1 211 ? 0.141 27.485 -3.300 1.00 57.59 211 SER A C 1
ATOM 1607 O O . SER A 1 211 ? -0.255 28.262 -4.169 1.00 57.59 211 SER A O 1
ATOM 1609 N N . ASP A 1 212 ? -0.662 26.627 -2.668 1.00 58.44 212 ASP A N 1
ATOM 1610 C CA . ASP A 1 212 ? -2.119 26.687 -2.797 1.00 58.44 212 ASP A CA 1
ATOM 1611 C C . ASP A 1 212 ? -2.596 28.026 -2.199 1.00 58.44 212 ASP A C 1
ATOM 1613 O O . ASP A 1 212 ? -2.371 28.310 -1.021 1.00 58.44 212 ASP A O 1
ATOM 1617 N N . GLU A 1 213 ? -3.224 28.881 -3.011 1.00 52.53 213 GLU A N 1
ATOM 1618 C CA . GLU A 1 213 ? -3.975 30.019 -2.482 1.00 52.53 213 GLU A CA 1
ATOM 1619 C C . GLU A 1 213 ? -5.210 29.471 -1.762 1.00 52.53 213 GLU A C 1
ATOM 1621 O O . GLU A 1 213 ? -6.023 28.750 -2.348 1.00 52.53 213 GLU A O 1
ATOM 1626 N N . SER A 1 214 ? -5.361 29.801 -0.481 1.00 51.00 214 SER A N 1
ATOM 1627 C CA . SER A 1 214 ? -6.555 29.466 0.285 1.00 51.00 214 SER A CA 1
ATOM 1628 C C . SER A 1 214 ? -7.731 30.313 -0.204 1.00 51.00 214 SER A C 1
ATOM 1630 O O . SER A 1 214 ? -8.013 31.400 0.298 1.00 51.00 214 SER A O 1
ATOM 1632 N N . TYR A 1 215 ? -8.452 29.810 -1.204 1.00 47.03 215 TYR A N 1
ATOM 1633 C CA . TYR A 1 215 ? -9.732 30.391 -1.586 1.00 47.03 215 TYR A CA 1
ATOM 1634 C C . TYR A 1 215 ? -10.742 30.126 -0.469 1.00 47.03 215 TYR A C 1
ATOM 1636 O O . TYR A 1 215 ? -11.189 28.999 -0.263 1.00 47.03 215 TYR A O 1
ATOM 1644 N N . THR A 1 216 ? -11.092 31.182 0.259 1.00 46.31 216 THR A N 1
ATOM 1645 C CA . THR A 1 216 ? -12.257 31.175 1.146 1.00 46.31 216 THR A CA 1
ATOM 1646 C C . THR A 1 216 ? -13.451 31.618 0.302 1.00 46.31 216 THR A C 1
ATOM 1648 O O . THR A 1 216 ? -13.400 32.700 -0.285 1.00 46.31 216 THR A O 1
ATOM 1651 N N . LEU A 1 217 ? -14.467 30.759 0.171 1.00 38.53 217 LEU A N 1
ATOM 1652 C CA . LEU A 1 217 ? -15.754 31.110 -0.445 1.00 38.53 217 LEU A CA 1
ATOM 1653 C C . LEU A 1 217 ? -16.595 31.968 0.504 1.00 38.53 217 LEU A C 1
ATOM 1655 O O . LEU A 1 217 ? -16.561 31.684 1.724 1.00 38.53 217 LEU A O 1
#

pLDDT: mean 91.38, std 9.76, range [38.53, 98.31]

Organism: Enterobacter agglomerans (NCBI:txid549)

Foldseek 3Di:
DDDAPAEDEAEAQDPFPQCALQQVFPDQLRWDQDFCQCDDDPPDDRRPRVVVCCVDVQCVVCVVQQDPLRTGIGHSNSSSVVVRVVLVVCCVPPSYPYYYHNFAFDDDDPQWTATPVGDTDHDPDDDPPHDDDFAADPPVCVVCPPPPLDQRGPRPVCSCVPPDQADEAEAEAQEVVVVSVVSSSVVVNRDHHYHYDHPVPDHDDHDDRDDDDPDDD

InterPro domains:
  IPR036188 FAD/NAD(P)-binding domain superfamily [G3DSA:3.50.50.60] (63-216)
  IPR036188 FAD/NAD(P)-binding domain superfamily [SSF51905] (2-205)
  IPR038732 FAD-dependent urate hydroxylase HpyO/Asp monooxygenase CreE-like, FAD/NAD(P)-binding domain [PF13454] (4-132)
  IPR052189 L-aspartate N-monooxygenase (nitrosuccinate-forming) [PTHR40254] (5-209)

Sequence (217 aa):
AGQAGLHVTVIEPRAQLAQGVAYGTTDPAHRINVPAARMQLAGDEEGIFDRDYRASPAFQADPDALWRDGNVYPQRGEFSRWVNAQFVHQQQHSQVKLSHLRDSAVALQHGVVTTASGQKIRADQVVLAISHPPPDLPALLKPLQGHPGLIANPWQNGALAQVAPDDRVAIIGSGLTMSDVVASLHRQQHRGEITAFSRRGQLPRANLSGSDESYTL